Protein AF-A0A6J8EMY0-F1 (afdb_monomer_lite)

Organism: Mytilus coruscus (NCBI:txid42192)

Radius of gyration: 22.3 Å; chains: 1; bounding box: 48×55×55 Å

pLDDT: mean 89.81, std 7.02, range [60.38, 97.44]

Structure (mmCIF, N/CA/C/O backbone):
data_AF-A0A6J8EMY0-F1
#
_entry.id   AF-A0A6J8EMY0-F1
#
loop_
_atom_site.group_PDB
_atom_site.id
_atom_site.type_symbol
_atom_site.label_atom_id
_atom_site.label_alt_id
_atom_site.label_comp_id
_atom_site.label_asym_id
_atom_site.label_entity_id
_atom_site.label_seq_id
_atom_site.pdbx_PDB_ins_code
_atom_site.Cartn_x
_atom_site.Cartn_y
_atom_site.Cartn_z
_atom_site.occupancy
_atom_site.B_iso_or_equiv
_atom_site.auth_seq_id
_atom_site.auth_comp_id
_atom_site.auth_asym_id
_atom_site.auth_atom_id
_atom_site.pdbx_PDB_model_num
ATOM 1 N N . MET A 1 1 ? -7.084 -34.401 -5.538 1.00 60.38 1 MET A N 1
ATOM 2 C CA . MET A 1 1 ? -6.247 -33.683 -6.525 1.00 60.38 1 MET A CA 1
ATOM 3 C C . MET A 1 1 ? -5.909 -32.328 -5.919 1.00 60.38 1 MET A C 1
ATOM 5 O O . MET A 1 1 ? -6.834 -31.638 -5.514 1.00 60.38 1 MET A O 1
ATOM 9 N N . ILE A 1 2 ? -4.629 -31.991 -5.738 1.00 71.50 2 ILE A N 1
ATOM 10 C CA . ILE A 1 2 ? -4.219 -30.697 -5.163 1.00 71.50 2 ILE A CA 1
ATOM 11 C C . ILE A 1 2 ? -4.309 -29.654 -6.282 1.00 71.50 2 ILE A C 1
ATOM 13 O O . ILE A 1 2 ? -3.649 -29.809 -7.307 1.00 71.50 2 ILE A O 1
ATOM 17 N N . LYS A 1 3 ? -5.151 -28.626 -6.118 1.00 76.06 3 LYS A N 1
ATOM 18 C CA . LYS A 1 3 ? -5.244 -27.510 -7.069 1.00 76.06 3 LYS A CA 1
ATOM 19 C C . LYS A 1 3 ? -4.015 -26.624 -6.873 1.00 76.06 3 LYS A C 1
ATOM 21 O O . LYS A 1 3 ? -3.880 -25.989 -5.831 1.00 76.06 3 LYS A O 1
ATOM 26 N N . GLN A 1 4 ? -3.120 -26.601 -7.852 1.00 81.38 4 GLN A N 1
ATOM 27 C CA . GLN A 1 4 ? -1.987 -25.683 -7.863 1.00 81.38 4 GLN A CA 1
ATOM 28 C C . GLN A 1 4 ? -2.397 -24.419 -8.617 1.00 81.38 4 GLN A C 1
ATOM 30 O O . GLN A 1 4 ? -2.715 -24.474 -9.804 1.00 81.38 4 GLN A O 1
ATOM 35 N N . LEU A 1 5 ? -2.435 -23.289 -7.912 1.00 84.56 5 LEU A N 1
ATOM 36 C CA . LEU A 1 5 ? -2.627 -21.987 -8.544 1.00 84.56 5 LEU A CA 1
ATOM 37 C C . LEU A 1 5 ? -1.350 -21.604 -9.312 1.00 84.56 5 LEU A C 1
ATOM 39 O O . LEU A 1 5 ? -0.250 -22.049 -8.968 1.00 84.56 5 LEU A O 1
ATOM 43 N N . ARG A 1 6 ? -1.500 -20.795 -10.366 1.00 85.88 6 ARG A N 1
ATOM 44 C CA . ARG A 1 6 ? -0.374 -20.186 -11.102 1.00 85.88 6 ARG A CA 1
ATOM 45 C C . ARG A 1 6 ? 0.402 -19.224 -10.174 1.00 85.88 6 ARG A C 1
ATOM 47 O O . ARG A 1 6 ? 0.006 -19.061 -9.020 1.00 85.88 6 ARG A O 1
ATOM 54 N N . PRO A 1 7 ? 1.495 -18.570 -10.602 1.00 89.19 7 PRO A N 1
ATOM 55 C CA . PRO A 1 7 ? 2.041 -17.443 -9.846 1.00 89.19 7 PRO A CA 1
ATOM 56 C C . PRO A 1 7 ? 0.959 -16.396 -9.544 1.00 89.19 7 PRO A C 1
ATOM 58 O O . PRO A 1 7 ? 0.029 -16.221 -10.332 1.00 89.19 7 PRO A O 1
ATOM 61 N N . PHE A 1 8 ? 1.045 -15.755 -8.379 1.00 93.75 8 PHE A N 1
ATOM 62 C CA . PHE A 1 8 ? 0.127 -14.673 -8.024 1.00 93.75 8 PHE A CA 1
ATOM 63 C C . PHE A 1 8 ? 0.379 -13.450 -8.912 1.00 93.75 8 PHE A C 1
ATOM 65 O O . PHE A 1 8 ? 1.499 -13.233 -9.371 1.00 93.75 8 PHE A O 1
ATOM 72 N N . THR A 1 9 ? -0.661 -12.649 -9.128 1.00 94.44 9 THR A N 1
ATOM 73 C CA . THR A 1 9 ? -0.590 -11.391 -9.884 1.00 94.44 9 THR A CA 1
ATOM 74 C C . THR A 1 9 ? -0.123 -10.255 -8.986 1.00 94.44 9 THR A C 1
ATOM 76 O O . THR A 1 9 ? 0.823 -9.547 -9.312 1.00 94.44 9 THR A O 1
ATOM 79 N N . TRP A 1 10 ? -0.771 -10.101 -7.829 1.00 95.31 10 TRP A N 1
ATOM 80 C CA . TRP A 1 10 ? -0.515 -8.995 -6.913 1.00 95.31 10 TRP A CA 1
ATOM 81 C C . TRP A 1 10 ? 0.026 -9.509 -5.590 1.00 95.31 10 TRP A C 1
ATOM 83 O O . TRP A 1 10 ? -0.439 -10.523 -5.063 1.00 95.31 10 TRP A O 1
ATOM 93 N N . PHE A 1 11 ? 0.966 -8.760 -5.029 1.00 95.56 11 PHE A N 1
ATOM 94 C CA . PHE A 1 11 ? 1.380 -8.885 -3.642 1.00 95.56 11 PHE A CA 1
ATOM 95 C C . PHE A 1 11 ? 1.148 -7.550 -2.952 1.00 95.56 11 PHE A C 1
ATOM 97 O O . PHE A 1 11 ? 1.586 -6.513 -3.446 1.00 95.56 11 PHE A O 1
ATOM 104 N N . LEU A 1 12 ? 0.478 -7.578 -1.806 1.00 94.38 12 LEU A N 1
ATOM 105 C CA . LEU A 1 12 ? 0.226 -6.387 -1.011 1.00 94.38 12 LEU A CA 1
ATOM 106 C C . LEU A 1 12 ? 0.439 -6.665 0.471 1.00 94.38 12 LEU A C 1
ATOM 108 O O . LEU A 1 12 ? 0.189 -7.763 0.979 1.00 94.38 12 LEU A O 1
ATOM 112 N N . THR A 1 13 ? 0.887 -5.627 1.169 1.00 92.38 13 THR A N 1
ATOM 113 C CA . THR A 1 13 ? 1.029 -5.627 2.620 1.00 92.38 13 THR A CA 1
ATOM 114 C C . THR A 1 13 ? 0.101 -4.595 3.229 1.00 92.38 13 THR A C 1
ATOM 116 O O . THR A 1 13 ? 0.190 -3.419 2.883 1.00 92.38 13 THR A O 1
ATOM 119 N N . LEU A 1 14 ? -0.757 -5.015 4.158 1.00 91.19 14 LEU A N 1
ATOM 120 C CA . LEU A 1 14 ? -1.668 -4.119 4.871 1.00 91.19 14 LEU A CA 1
ATOM 121 C C . LEU A 1 14 ? -1.201 -3.990 6.317 1.00 91.19 14 LEU A C 1
ATOM 123 O O . LEU A 1 14 ? -1.046 -4.993 7.012 1.00 91.19 14 LEU A O 1
ATOM 127 N N . SER A 1 15 ? -0.980 -2.761 6.772 1.00 87.38 15 SER A N 1
ATOM 128 C CA . SER A 1 15 ? -0.629 -2.472 8.165 1.00 87.38 15 SER A CA 1
ATOM 129 C C . SER A 1 15 ? -1.782 -1.750 8.837 1.00 87.38 15 SER A C 1
ATOM 131 O O . SER A 1 15 ? -2.326 -0.801 8.274 1.00 87.38 15 SER A O 1
ATOM 133 N N . ALA A 1 16 ? -2.152 -2.189 10.037 1.00 86.88 16 ALA A N 1
ATOM 134 C CA . ALA A 1 16 ? -3.180 -1.505 10.800 1.00 86.88 16 ALA A CA 1
ATOM 135 C C . ALA A 1 16 ? -2.678 -0.127 11.257 1.00 86.88 16 ALA A C 1
ATOM 137 O O . ALA A 1 16 ? -1.575 -0.002 11.795 1.00 86.88 16 ALA A O 1
ATOM 138 N N . ALA A 1 17 ? -3.495 0.906 11.066 1.00 86.94 17 ALA A N 1
ATOM 139 C CA . ALA A 1 17 ? -3.243 2.242 11.593 1.00 86.94 17 ALA A CA 1
ATOM 140 C C . ALA A 1 17 ? -4.131 2.495 12.818 1.00 86.94 17 ALA A C 1
ATOM 142 O O . ALA A 1 17 ? -4.816 3.509 12.879 1.00 86.94 17 ALA A O 1
ATOM 143 N N . ASP A 1 18 ? -4.123 1.575 13.789 1.00 86.75 18 ASP A N 1
ATOM 144 C CA . ASP A 1 18 ? -5.089 1.530 14.905 1.00 86.75 18 ASP A CA 1
ATOM 145 C C . ASP A 1 18 ? -5.194 2.846 15.692 1.00 86.75 18 ASP A C 1
ATOM 147 O O . ASP A 1 18 ? -6.261 3.224 16.165 1.00 86.75 18 ASP A O 1
ATOM 151 N N . LEU A 1 19 ? -4.090 3.592 15.788 1.00 89.00 19 LEU A N 1
ATOM 152 C CA . LEU A 1 19 ? -4.029 4.894 16.466 1.00 89.00 19 LEU A CA 1
ATOM 153 C C . LEU A 1 19 ? -4.675 6.044 15.671 1.00 89.00 19 LEU A C 1
ATOM 155 O O . LEU A 1 19 ? -4.808 7.154 16.187 1.00 89.00 19 LEU A O 1
ATOM 159 N N . ARG A 1 20 ? -5.031 5.809 14.407 1.00 88.56 20 ARG A N 1
ATOM 160 C CA . ARG A 1 20 ? -5.722 6.747 13.512 1.00 88.56 20 ARG A CA 1
ATOM 161 C C . ARG A 1 20 ? -7.200 6.401 13.333 1.00 88.56 20 ARG A C 1
ATOM 163 O O . ARG A 1 20 ? -7.836 6.974 12.460 1.00 88.56 20 ARG A O 1
ATOM 170 N N . TYR A 1 21 ? -7.731 5.462 14.114 1.00 91.56 21 TYR A N 1
ATOM 171 C CA . TYR A 1 21 ? -9.114 4.994 14.030 1.00 91.56 21 TYR A CA 1
ATOM 172 C C . TYR A 1 21 ? -9.895 5.468 15.267 1.00 91.56 21 TYR A C 1
ATOM 174 O O . TYR A 1 21 ? -9.982 4.711 16.243 1.00 91.56 21 TYR A O 1
ATOM 182 N N . PRO A 1 22 ? -10.430 6.713 15.282 1.00 94.75 22 PRO A N 1
ATOM 183 C CA . PRO A 1 22 ? -11.164 7.249 16.426 1.00 94.75 22 PRO A CA 1
ATOM 184 C C . PRO A 1 22 ? -12.244 6.302 16.932 1.00 94.75 22 PRO A C 1
ATOM 186 O O . PRO A 1 22 ? -12.333 6.045 18.127 1.00 94.75 22 PRO A O 1
ATOM 189 N N . GLU A 1 23 ? -12.983 5.678 16.017 1.00 94.56 23 GLU A N 1
ATOM 190 C CA . GLU A 1 23 ? -14.059 4.758 16.354 1.00 94.56 23 GLU A CA 1
ATOM 191 C C . GLU A 1 23 ? -13.567 3.513 17.101 1.00 94.56 23 GLU A C 1
ATOM 193 O O . GLU A 1 23 ? -14.265 3.010 17.976 1.00 94.56 23 GLU A O 1
ATOM 198 N N . THR A 1 24 ? -12.344 3.038 16.835 1.00 94.56 24 THR A N 1
ATOM 199 C CA . THR A 1 24 ? -11.772 1.906 17.581 1.00 94.56 24 THR A CA 1
ATOM 200 C C . THR A 1 24 ? -11.512 2.298 19.034 1.00 94.56 24 THR A C 1
ATOM 202 O O . THR A 1 24 ? -11.839 1.537 19.946 1.00 94.56 24 THR A O 1
ATOM 205 N N . ILE A 1 25 ? -10.968 3.495 19.267 1.00 95.94 25 ILE A N 1
ATOM 206 C CA . ILE A 1 25 ? -10.691 4.004 20.615 1.00 95.94 25 ILE A CA 1
ATOM 207 C C . ILE A 1 25 ? -11.995 4.328 21.349 1.00 95.94 25 ILE A C 1
ATOM 209 O O . ILE A 1 25 ? -12.136 3.923 22.501 1.00 95.94 25 ILE A O 1
ATOM 213 N N . SER A 1 26 ? -12.968 4.959 20.689 1.00 96.69 26 SER A N 1
ATOM 214 C CA . SER A 1 26 ? -14.292 5.234 21.260 1.00 96.69 26 SER A CA 1
ATOM 215 C C . SER A 1 26 ? -15.022 3.951 21.666 1.00 96.69 26 SER A C 1
ATOM 217 O O . SER A 1 26 ? -15.548 3.875 22.773 1.00 96.69 26 SER A O 1
ATOM 219 N N . ILE A 1 27 ? -14.999 2.906 20.826 1.00 96.12 27 ILE A N 1
ATOM 220 C CA . ILE A 1 27 ? -15.600 1.601 21.155 1.00 96.12 27 ILE A CA 1
ATOM 221 C C . ILE A 1 27 ? -14.903 0.964 22.361 1.00 96.12 27 ILE A C 1
ATOM 223 O O . ILE A 1 27 ? -15.567 0.391 23.223 1.00 96.12 27 ILE A O 1
ATOM 227 N N . ILE A 1 28 ? -13.571 1.047 22.441 1.00 96.56 28 ILE A N 1
ATOM 228 C CA . ILE A 1 28 ? -12.838 0.538 23.605 1.00 96.56 28 ILE A CA 1
ATOM 229 C C . ILE A 1 28 ? -13.204 1.337 24.855 1.00 96.56 28 ILE A C 1
ATOM 231 O O . ILE A 1 28 ? -13.485 0.735 25.886 1.00 96.56 28 ILE A O 1
ATOM 235 N N . ALA A 1 29 ? -13.218 2.667 24.785 1.00 97.12 29 ALA A N 1
ATOM 236 C CA . ALA A 1 29 ? -13.538 3.526 25.919 1.00 97.12 29 ALA A CA 1
ATOM 237 C C . ALA A 1 29 ? -14.953 3.275 26.455 1.00 97.12 29 ALA A C 1
ATOM 239 O O . ALA A 1 29 ? -15.138 3.191 27.672 1.00 97.12 29 ALA A O 1
ATOM 240 N N . ASP A 1 30 ? -15.917 3.031 25.564 1.00 96.94 30 ASP A N 1
ATOM 241 C CA . ASP A 1 30 ? -17.294 2.722 25.941 1.00 96.94 30 ASP A CA 1
ATOM 242 C C . ASP A 1 30 ? -17.403 1.433 26.771 1.00 96.94 30 ASP A C 1
ATOM 244 O O . ASP A 1 30 ? -18.148 1.371 27.747 1.00 96.94 30 ASP A O 1
ATOM 248 N N . GLN A 1 31 ? -16.575 0.424 26.474 1.00 96.56 31 GLN A N 1
ATOM 249 C CA . GLN A 1 31 ? -16.488 -0.810 27.272 1.00 96.56 31 GLN A CA 1
ATOM 250 C C . GLN A 1 31 ? -15.990 -0.566 28.708 1.00 96.56 31 GLN A C 1
ATOM 252 O O . GLN A 1 31 ? -16.171 -1.422 29.574 1.00 96.56 31 GLN A O 1
ATOM 257 N N . PHE A 1 32 ? -15.385 0.596 28.969 1.00 96.69 32 PHE A N 1
ATOM 258 C CA . PHE A 1 32 ? -14.978 1.067 30.294 1.00 96.69 32 PHE A CA 1
ATOM 259 C C . PHE A 1 32 ? -15.878 2.195 30.827 1.00 96.69 32 PHE A C 1
ATOM 261 O O . PHE A 1 32 ? -15.494 2.877 31.775 1.00 96.69 32 PHE A O 1
ATOM 268 N N . ASN A 1 33 ? -17.078 2.375 30.261 1.00 97.06 33 ASN A N 1
ATOM 269 C CA . ASN A 1 33 ? -18.045 3.421 30.616 1.00 97.06 33 ASN A CA 1
ATOM 270 C C . ASN A 1 33 ? -17.528 4.856 30.408 1.00 97.06 33 ASN A C 1
ATOM 272 O O . ASN A 1 33 ? -17.954 5.778 31.103 1.00 97.06 33 ASN A O 1
ATOM 276 N N . VAL A 1 34 ? -16.613 5.056 29.457 1.00 97.44 34 VAL A N 1
ATOM 277 C CA . VAL A 1 34 ? -16.139 6.382 29.048 1.00 97.44 34 VAL A CA 1
ATOM 278 C C . VAL A 1 34 ? -16.643 6.656 27.638 1.00 97.44 34 VAL A C 1
ATOM 280 O O . VAL A 1 34 ? -16.261 5.972 26.692 1.00 97.44 34 VAL A O 1
ATOM 283 N N . LYS A 1 35 ? -17.504 7.664 27.487 1.00 96.75 35 LYS A N 1
ATOM 284 C CA . LYS A 1 35 ? -17.948 8.129 26.170 1.00 96.75 35 LYS A CA 1
ATOM 285 C C . LYS A 1 35 ? -16.907 9.095 25.614 1.00 96.75 35 LYS A C 1
ATOM 287 O O . LYS A 1 35 ? -16.598 10.086 26.265 1.00 96.75 35 LYS A O 1
ATOM 292 N N . LEU A 1 36 ? -16.357 8.754 24.452 1.00 96.19 36 LEU A N 1
ATOM 293 C CA . LEU A 1 36 ? -15.442 9.594 23.687 1.00 96.19 36 LEU A CA 1
ATOM 294 C C . LEU A 1 36 ? -16.027 9.786 22.296 1.00 96.19 36 LEU A C 1
ATOM 296 O O . LEU A 1 36 ? -16.234 8.806 21.573 1.00 96.19 36 LEU A O 1
ATOM 300 N N . GLU A 1 37 ? -16.252 11.033 21.922 1.00 95.50 37 GLU A N 1
ATOM 301 C CA . GLU A 1 37 ? -16.589 11.403 20.559 1.00 95.50 37 GLU A CA 1
ATOM 302 C C . GLU A 1 37 ? -15.333 11.404 19.680 1.00 95.50 37 GLU A C 1
ATOM 304 O O . GLU A 1 37 ? -14.194 11.348 20.155 1.00 95.50 37 GLU A O 1
ATOM 309 N N . LYS A 1 38 ? -15.533 11.460 18.361 1.00 94.50 38 LYS A N 1
ATOM 310 C CA . LYS A 1 38 ? -14.429 11.481 17.391 1.00 94.50 38 LYS A CA 1
ATOM 311 C C . LYS A 1 38 ? -13.429 12.608 17.691 1.00 94.50 38 LYS A C 1
ATOM 313 O O . LYS A 1 38 ? -12.226 12.356 17.706 1.00 94.50 38 LYS A O 1
ATOM 318 N N . GLU A 1 39 ? -13.933 13.807 17.973 1.00 95.94 39 GLU A N 1
ATOM 319 C CA . GLU A 1 39 ? -13.124 14.996 18.258 1.00 95.94 39 GLU A CA 1
ATOM 320 C C . GLU A 1 39 ? -12.294 14.843 19.544 1.00 95.94 39 GLU A C 1
ATOM 322 O O . GLU A 1 39 ? -11.131 15.247 19.579 1.00 95.94 39 GLU A O 1
ATOM 327 N N . ASP A 1 40 ? -12.833 14.170 20.569 1.00 95.75 40 ASP A N 1
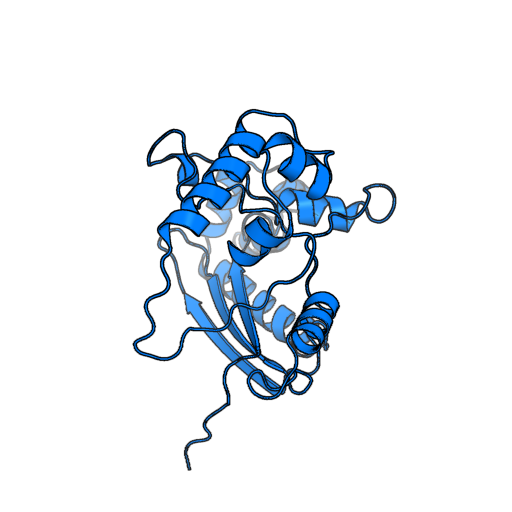ATOM 328 C CA . ASP A 1 40 ? -12.087 13.874 21.797 1.00 95.75 40 ASP A CA 1
ATOM 329 C C . ASP A 1 40 ? -10.843 13.042 21.482 1.00 95.75 40 ASP A C 1
ATOM 331 O O . ASP A 1 40 ? -9.746 13.346 21.946 1.00 95.75 40 ASP A O 1
ATOM 335 N N . VAL A 1 41 ? -10.999 11.999 20.658 1.00 95.25 41 VAL A N 1
ATOM 336 C CA . VAL A 1 41 ? -9.894 11.113 20.270 1.00 95.25 41 VAL A CA 1
ATOM 337 C C . VAL A 1 41 ? -8.913 11.812 19.329 1.00 95.25 41 VAL A C 1
ATOM 339 O O . VAL A 1 41 ? -7.700 11.598 19.423 1.00 95.25 41 VAL A O 1
ATOM 342 N N . GLU A 1 42 ? -9.406 12.653 18.423 1.00 94.12 42 GLU A N 1
ATOM 343 C CA . GLU A 1 42 ? -8.564 13.423 17.507 1.00 94.12 42 GLU A CA 1
ATOM 344 C C . GLU A 1 42 ? -7.653 14.403 18.252 1.00 94.12 42 GLU A C 1
ATOM 346 O O . GLU A 1 42 ? -6.479 14.517 17.897 1.00 94.12 42 GLU A O 1
ATOM 351 N N . ASN A 1 43 ? -8.132 14.977 19.356 1.00 95.69 43 ASN A N 1
ATOM 352 C CA . ASN A 1 43 ? -7.353 15.851 20.232 1.00 95.69 43 ASN A CA 1
ATOM 353 C C . ASN A 1 43 ? -6.411 15.105 21.201 1.00 95.69 43 ASN A C 1
ATOM 355 O O . ASN A 1 43 ? -5.576 15.740 21.848 1.00 95.69 43 ASN A O 1
ATOM 359 N N . MET A 1 44 ? -6.489 13.770 21.296 1.00 96.38 44 MET A N 1
ATOM 360 C CA . MET A 1 44 ? -5.580 12.984 22.142 1.00 96.38 44 MET A CA 1
ATOM 361 C C . MET A 1 44 ? -4.150 12.961 21.609 1.00 96.38 44 MET A C 1
ATOM 363 O O . MET A 1 44 ? -3.895 12.777 20.414 1.00 96.38 44 MET A O 1
ATOM 367 N N . SER A 1 45 ? -3.205 12.995 22.545 1.00 96.19 45 SER A N 1
ATOM 368 C CA . SER A 1 45 ? -1.804 12.682 22.295 1.00 96.19 45 SER A CA 1
ATOM 369 C C . SER A 1 45 ? -1.609 11.223 21.862 1.00 96.19 45 SER A C 1
ATOM 371 O O . SER A 1 45 ? -2.428 10.332 22.112 1.00 96.19 45 SER A O 1
ATOM 373 N N . TRP A 1 46 ? -0.466 10.947 21.233 1.00 91.62 46 TRP A N 1
ATOM 374 C CA . TRP A 1 46 ? -0.103 9.593 20.806 1.00 91.62 46 TRP A CA 1
ATOM 375 C C . TRP A 1 46 ? -0.089 8.587 21.972 1.00 91.62 46 TRP A C 1
ATOM 377 O O . TRP A 1 46 ? -0.549 7.452 21.814 1.00 91.62 46 TRP A O 1
ATOM 387 N N . ASP A 1 47 ? 0.391 9.004 23.148 1.00 94.25 47 ASP A N 1
ATOM 388 C CA . ASP A 1 47 ? 0.473 8.156 24.341 1.00 94.25 47 ASP A CA 1
ATOM 389 C C . ASP A 1 47 ? -0.908 7.804 24.904 1.00 94.25 47 ASP A C 1
ATOM 391 O O . ASP A 1 47 ? -1.139 6.657 25.300 1.00 94.25 47 ASP A O 1
ATOM 395 N N . GLU A 1 48 ? -1.851 8.748 24.884 1.00 95.19 48 GLU A N 1
ATOM 396 C CA . GLU A 1 48 ? -3.238 8.514 25.304 1.00 95.19 48 GLU A CA 1
ATOM 397 C C . GLU A 1 48 ? -3.935 7.512 24.386 1.00 95.19 48 GLU A C 1
ATOM 399 O O . GLU A 1 48 ? -4.528 6.538 24.863 1.00 95.19 48 GLU A O 1
ATOM 404 N N . ARG A 1 49 ? -3.787 7.675 23.065 1.00 94.81 49 ARG A N 1
ATOM 405 C CA . ARG A 1 49 ? -4.322 6.713 22.089 1.00 94.81 49 ARG A CA 1
ATOM 406 C C . ARG A 1 49 ? -3.718 5.324 22.292 1.00 94.81 49 ARG A C 1
ATOM 408 O O . ARG A 1 49 ? -4.438 4.326 22.319 1.00 94.81 49 ARG A O 1
ATOM 415 N N . CYS A 1 50 ? -2.405 5.249 22.516 1.00 92.69 50 CYS A N 1
ATOM 416 C CA . CYS A 1 50 ? -1.736 3.989 22.830 1.00 92.69 50 CYS A CA 1
ATOM 417 C C . CYS A 1 50 ? -2.251 3.353 24.125 1.00 92.69 50 CYS A C 1
ATOM 419 O O . CYS A 1 50 ? -2.402 2.132 24.189 1.00 92.69 50 CYS A O 1
ATOM 421 N N . SER A 1 51 ? -2.514 4.155 25.158 1.00 94.31 51 SER A N 1
ATOM 422 C CA . SER A 1 51 ? -3.076 3.686 26.426 1.00 94.31 51 SER A CA 1
ATOM 423 C C . SER A 1 51 ? -4.436 3.022 26.213 1.00 94.31 51 SER A C 1
ATOM 425 O O . SER A 1 51 ? -4.651 1.905 26.685 1.00 94.31 51 SER A O 1
ATOM 427 N N . TRP A 1 52 ? -5.320 3.636 25.421 1.00 95.38 52 TRP A N 1
ATOM 428 C CA . TRP A 1 52 ? -6.626 3.056 25.101 1.00 95.38 52 TRP A CA 1
ATOM 429 C C . TRP A 1 52 ? -6.530 1.738 24.336 1.00 95.38 52 TRP A C 1
ATOM 431 O O . TRP A 1 52 ? -7.130 0.754 24.764 1.00 95.38 52 TRP A O 1
ATOM 441 N N . ILE A 1 53 ? -5.723 1.665 23.273 1.00 92.50 53 ILE A N 1
ATOM 442 C CA . ILE A 1 53 ? -5.541 0.412 22.520 1.00 92.50 53 ILE A CA 1
ATOM 443 C C . ILE A 1 53 ? -5.001 -0.709 23.426 1.00 92.50 53 ILE A C 1
ATOM 445 O O . ILE A 1 53 ? -5.480 -1.843 23.369 1.00 92.50 53 ILE A O 1
ATOM 449 N N . ARG A 1 54 ? -4.050 -0.399 24.320 1.00 92.06 54 ARG A N 1
ATOM 450 C CA . ARG A 1 54 ? -3.486 -1.378 25.268 1.00 92.06 54 ARG A CA 1
ATOM 451 C C . ARG A 1 54 ? -4.476 -1.835 26.338 1.00 92.06 54 ARG A C 1
ATOM 453 O O . ARG A 1 54 ? -4.320 -2.947 26.835 1.00 92.06 54 ARG A O 1
ATOM 460 N N . LYS A 1 55 ? -5.477 -1.023 26.697 1.00 94.81 55 LYS A N 1
ATOM 461 C CA . LYS A 1 55 ? -6.507 -1.415 27.676 1.00 94.81 55 LYS A CA 1
ATOM 462 C C . LYS A 1 55 ? -7.375 -2.567 27.177 1.00 94.81 55 LYS A C 1
ATOM 464 O O . LYS A 1 55 ? -7.807 -3.379 27.990 1.00 94.81 55 LYS A O 1
ATOM 469 N N . ASN A 1 56 ? -7.629 -2.655 25.868 1.00 94.06 56 ASN A N 1
ATOM 470 C CA . ASN A 1 56 ? -8.375 -3.774 25.297 1.00 94.06 56 ASN A CA 1
ATOM 471 C C . ASN A 1 56 ? -7.830 -4.220 23.926 1.00 94.06 56 ASN A C 1
ATOM 473 O O . ASN A 1 56 ? -8.429 -3.931 22.882 1.00 94.06 56 ASN A O 1
ATOM 477 N N . PRO A 1 57 ? -6.729 -4.995 23.915 1.00 90.31 57 PRO A N 1
ATOM 478 C CA . PRO A 1 57 ? -6.126 -5.484 22.678 1.00 90.31 57 PRO A CA 1
ATOM 479 C C . PRO A 1 57 ? -7.020 -6.489 21.937 1.00 90.31 57 PRO A C 1
ATOM 481 O O . PRO A 1 57 ? -6.872 -6.659 20.730 1.00 90.31 57 PRO A O 1
ATOM 484 N N . ILE A 1 58 ? -7.972 -7.136 22.624 1.00 91.94 58 ILE A N 1
ATOM 485 C CA . ILE A 1 58 ? -8.923 -8.065 21.996 1.00 91.94 58 ILE A CA 1
ATOM 486 C C . ILE A 1 58 ? -9.885 -7.292 21.093 1.00 91.94 58 ILE A C 1
ATOM 488 O O . ILE A 1 58 ? -10.103 -7.683 19.947 1.00 91.94 58 ILE A O 1
ATOM 492 N N . THR A 1 59 ? -10.450 -6.186 21.586 1.00 93.69 59 THR A N 1
ATOM 493 C CA . THR A 1 59 ? -11.320 -5.321 20.777 1.00 93.69 59 THR A CA 1
ATOM 494 C C . THR A 1 59 ? -10.548 -4.703 19.613 1.00 93.69 59 THR A C 1
ATOM 496 O O . THR A 1 59 ? -11.056 -4.720 18.494 1.00 93.69 59 THR A O 1
ATOM 499 N N . ALA A 1 60 ? -9.307 -4.250 19.831 1.00 92.00 60 ALA A N 1
ATOM 500 C CA . ALA A 1 60 ? -8.454 -3.745 18.752 1.00 92.00 60 ALA A CA 1
ATOM 501 C C . ALA A 1 60 ? -8.210 -4.808 17.660 1.00 92.00 60 ALA A C 1
ATOM 503 O O . ALA A 1 60 ? -8.413 -4.542 16.477 1.00 92.00 60 ALA A O 1
ATOM 504 N N . ALA A 1 61 ? -7.881 -6.047 18.044 1.00 91.31 61 ALA A N 1
ATOM 505 C CA . ALA A 1 61 ? -7.693 -7.148 17.096 1.00 91.31 61 ALA A CA 1
ATOM 506 C C . ALA A 1 61 ? -8.981 -7.511 16.331 1.00 91.31 61 ALA A C 1
ATOM 508 O O . ALA A 1 61 ? -8.924 -7.813 15.139 1.00 91.31 61 ALA A O 1
ATOM 509 N N . ARG A 1 62 ? -10.150 -7.452 16.984 1.00 93.06 62 ARG A N 1
ATOM 510 C CA . ARG A 1 62 ? -11.454 -7.655 16.324 1.00 93.06 62 ARG A CA 1
ATOM 511 C C . ARG A 1 62 ? -11.769 -6.550 15.319 1.00 93.06 62 ARG A C 1
ATOM 513 O O . ARG A 1 62 ? -12.281 -6.851 14.246 1.00 93.06 62 ARG A O 1
ATOM 520 N N . GLN A 1 63 ? -11.460 -5.295 15.647 1.00 93.12 63 GLN A N 1
ATOM 521 C CA . GLN A 1 63 ? -11.626 -4.172 14.719 1.00 93.12 63 GLN A CA 1
ATOM 522 C C . GLN A 1 63 ? -10.702 -4.298 13.510 1.00 93.12 63 GLN A C 1
ATOM 524 O O . GLN A 1 63 ? -11.134 -4.074 12.379 1.00 93.12 63 GLN A O 1
ATOM 529 N N . PHE A 1 64 ? -9.460 -4.731 13.727 1.00 92.81 64 PHE A N 1
ATOM 530 C CA . PHE A 1 64 ? -8.551 -5.053 12.636 1.00 92.81 64 PHE A CA 1
ATOM 531 C C . PHE A 1 64 ? -9.125 -6.135 11.714 1.00 92.81 64 PHE A C 1
ATOM 533 O O . PHE A 1 64 ? -9.228 -5.901 10.512 1.00 92.81 64 PHE A O 1
ATOM 540 N N . ASP A 1 65 ? -9.547 -7.285 12.256 1.00 93.88 65 ASP A N 1
ATOM 541 C CA . ASP A 1 65 ? -10.140 -8.353 11.439 1.00 93.88 65 ASP A CA 1
ATOM 542 C C . ASP A 1 65 ? -11.372 -7.851 10.678 1.00 93.88 65 ASP A C 1
ATOM 544 O O . ASP A 1 65 ? -11.461 -8.035 9.466 1.00 93.88 65 ASP A O 1
ATOM 548 N N . TYR A 1 66 ? -12.265 -7.110 11.341 1.00 94.88 66 TYR A N 1
ATOM 549 C CA . TYR A 1 66 ? -13.421 -6.505 10.685 1.00 94.88 66 TYR A CA 1
ATOM 550 C C . TYR A 1 66 ? -13.015 -5.634 9.490 1.00 94.88 66 TYR A C 1
ATOM 552 O O . TYR A 1 66 ? -13.541 -5.820 8.391 1.00 94.88 66 TYR A O 1
ATOM 560 N N . ARG A 1 67 ? -12.046 -4.726 9.667 1.00 94.56 67 ARG A N 1
ATOM 561 C CA . ARG A 1 67 ? -11.531 -3.861 8.593 1.00 94.56 67 ARG A CA 1
ATOM 562 C C . ARG A 1 67 ? -10.914 -4.666 7.451 1.00 94.56 67 ARG A C 1
ATOM 564 O O . ARG A 1 67 ? -11.119 -4.319 6.292 1.00 94.56 67 ARG A O 1
ATOM 571 N N . VAL A 1 68 ? -10.230 -5.767 7.748 1.00 95.25 68 VAL A N 1
ATOM 572 C CA . VAL A 1 68 ? -9.678 -6.681 6.737 1.00 95.25 68 VAL A CA 1
ATOM 573 C C . VAL A 1 68 ? -10.787 -7.372 5.950 1.00 95.25 68 VAL A C 1
ATOM 575 O O . VAL A 1 68 ? -10.730 -7.403 4.721 1.00 95.25 68 VAL A O 1
ATOM 578 N N . GLN A 1 69 ? -11.832 -7.866 6.619 1.00 96.50 69 GLN A N 1
ATOM 579 C CA . GLN A 1 69 ? -12.989 -8.445 5.934 1.00 96.50 69 GLN A CA 1
ATOM 580 C C . GLN A 1 69 ? -13.696 -7.404 5.052 1.00 96.50 69 GLN A C 1
ATOM 582 O O . GLN A 1 69 ? -14.106 -7.721 3.933 1.00 96.50 69 GLN A O 1
ATOM 587 N N . GLN A 1 70 ? -13.796 -6.150 5.513 1.00 96.69 70 GLN A N 1
ATOM 588 C CA . GLN A 1 70 ? -14.330 -5.054 4.700 1.00 96.69 70 GLN A CA 1
ATOM 589 C C . GLN A 1 70 ? -13.447 -4.753 3.492 1.00 96.69 70 GLN A C 1
ATOM 591 O O . GLN A 1 70 ? -13.970 -4.624 2.390 1.00 96.69 70 GLN A O 1
ATOM 596 N N . PHE A 1 71 ? -12.127 -4.708 3.663 1.00 95.94 71 PHE A N 1
ATOM 597 C CA . PHE A 1 71 ? -11.183 -4.514 2.565 1.00 95.94 71 PHE A CA 1
ATOM 598 C C . PHE A 1 71 ? -11.308 -5.627 1.515 1.00 95.94 71 PHE A C 1
ATOM 600 O O . PHE A 1 71 ? -11.428 -5.351 0.324 1.00 95.94 71 PHE A O 1
ATOM 607 N N . ILE A 1 72 ? -11.386 -6.891 1.941 1.00 96.75 72 ILE A N 1
ATOM 608 C CA . ILE A 1 72 ? -11.601 -8.019 1.024 1.00 96.75 72 ILE A CA 1
ATOM 609 C C . ILE A 1 72 ? -12.934 -7.872 0.285 1.00 96.75 72 ILE A C 1
ATOM 611 O O . ILE A 1 72 ? -13.000 -8.109 -0.918 1.00 96.75 72 ILE A O 1
ATOM 615 N N . ARG A 1 73 ? -14.010 -7.485 0.975 1.00 97.31 73 ARG A N 1
ATOM 616 C CA . ARG A 1 73 ? -15.335 -7.353 0.357 1.00 97.31 73 ARG A CA 1
ATOM 617 C C . ARG A 1 73 ? -15.418 -6.181 -0.622 1.00 97.31 73 ARG A C 1
ATOM 619 O O . ARG A 1 73 ? -15.963 -6.353 -1.704 1.00 97.31 73 ARG A O 1
ATOM 626 N N . LEU A 1 74 ? -14.938 -5.009 -0.216 1.00 97.06 74 LEU A N 1
ATOM 627 C CA . LEU A 1 74 ? -15.140 -3.748 -0.932 1.00 97.06 74 LEU A CA 1
ATOM 628 C C . LEU A 1 74 ? -14.054 -3.482 -1.974 1.00 97.06 74 LEU A C 1
ATOM 630 O O . LEU A 1 74 ? -14.360 -2.940 -3.025 1.00 97.06 74 LEU A O 1
ATOM 634 N N . VAL A 1 75 ? -12.805 -3.869 -1.703 1.00 95.12 75 VAL A N 1
ATOM 635 C CA . VAL A 1 75 ? -11.667 -3.581 -2.590 1.00 95.12 75 VAL A CA 1
ATOM 636 C C . VAL A 1 75 ? -11.353 -4.792 -3.458 1.00 95.12 75 VAL A C 1
ATOM 638 O O . VAL A 1 75 ? -11.416 -4.711 -4.682 1.00 95.12 75 VAL A O 1
ATOM 641 N N . ILE A 1 76 ? -11.081 -5.944 -2.837 1.00 96.19 76 ILE A N 1
ATOM 642 C CA . ILE A 1 76 ? -10.649 -7.145 -3.571 1.00 96.19 76 ILE A CA 1
ATOM 643 C C . ILE A 1 76 ? -11.801 -7.735 -4.391 1.00 96.19 76 ILE A C 1
ATOM 645 O O . ILE A 1 76 ? -11.689 -7.885 -5.602 1.00 96.19 76 ILE A O 1
ATOM 649 N N . LYS A 1 77 ? -12.934 -8.034 -3.749 1.00 95.25 77 LYS A N 1
ATOM 650 C CA . LYS A 1 77 ? -14.133 -8.559 -4.425 1.00 95.25 77 LYS A CA 1
ATOM 651 C C . LYS A 1 77 ? -14.952 -7.476 -5.125 1.00 95.25 77 LYS A C 1
ATOM 653 O O . LYS A 1 77 ? -15.790 -7.811 -5.954 1.00 95.25 77 LYS A O 1
ATOM 658 N N . GLY A 1 78 ? -14.719 -6.205 -4.795 1.00 95.62 78 GLY A N 1
ATOM 659 C CA . GLY A 1 78 ? -15.341 -5.067 -5.472 1.00 95.62 78 GLY A CA 1
ATOM 660 C C . GLY A 1 78 ? -14.731 -4.748 -6.837 1.00 95.62 78 GLY A C 1
ATOM 661 O O . GLY A 1 78 ? -15.264 -3.898 -7.538 1.00 95.62 78 GLY A O 1
ATOM 662 N N . GLY A 1 79 ? -13.646 -5.427 -7.230 1.00 94.12 79 GLY A N 1
ATOM 663 C CA . GLY A 1 79 ? -13.059 -5.301 -8.564 1.00 94.12 79 GLY A CA 1
ATOM 664 C C . GLY A 1 79 ? -12.073 -4.144 -8.729 1.00 94.12 79 GLY A C 1
ATOM 665 O O . GLY A 1 79 ? -11.691 -3.845 -9.855 1.00 94.12 79 GLY A O 1
ATOM 666 N N . VAL A 1 80 ? -11.625 -3.510 -7.637 1.00 93.88 80 VAL A N 1
ATOM 667 C CA . VAL A 1 80 ? -10.679 -2.375 -7.697 1.00 93.88 80 VAL A CA 1
ATOM 668 C C . VAL A 1 80 ? -9.341 -2.782 -8.325 1.00 93.88 80 VAL A C 1
ATOM 670 O O . VAL A 1 80 ? -8.723 -1.986 -9.016 1.00 93.88 80 VAL A O 1
ATOM 673 N N . LEU A 1 81 ? -8.907 -4.030 -8.117 1.00 92.94 81 LEU A N 1
ATOM 674 C CA . LEU A 1 81 ? -7.684 -4.605 -8.703 1.00 92.94 81 LEU A CA 1
ATOM 675 C C . LEU A 1 81 ? -7.988 -5.613 -9.828 1.00 92.94 81 LEU A C 1
ATOM 677 O O . LEU A 1 81 ? -7.243 -6.580 -10.033 1.00 92.94 81 LEU A O 1
ATOM 681 N N . GLY A 1 82 ? -9.119 -5.417 -10.509 1.00 92.44 82 GLY A N 1
ATOM 682 C CA . GLY A 1 82 ? -9.651 -6.330 -11.515 1.00 92.44 82 GLY A CA 1
ATOM 683 C C . GLY A 1 82 ? -10.372 -7.532 -10.904 1.00 92.44 82 GLY A C 1
ATOM 684 O O . GLY A 1 82 ? -10.677 -7.579 -9.707 1.00 92.44 82 GLY A O 1
ATOM 685 N N . ASN A 1 83 ? -10.666 -8.530 -11.732 1.00 95.19 83 ASN A N 1
ATOM 686 C CA . ASN A 1 83 ? -11.397 -9.725 -11.336 1.00 95.19 83 ASN A CA 1
ATOM 687 C C . ASN A 1 83 ? -10.498 -10.733 -10.604 1.00 95.19 83 ASN A C 1
ATOM 689 O O . ASN A 1 83 ? -9.853 -11.598 -11.209 1.00 95.19 83 ASN A O 1
ATOM 693 N N . ILE A 1 84 ? -10.482 -10.649 -9.275 1.00 96.25 84 ILE A N 1
ATOM 694 C CA . ILE A 1 84 ? -9.701 -11.545 -8.420 1.00 96.25 84 ILE A CA 1
ATOM 695 C C . ILE A 1 84 ? -10.393 -12.909 -8.272 1.00 96.25 84 ILE A C 1
ATOM 697 O O . ILE A 1 84 ? -11.406 -13.049 -7.587 1.00 96.25 84 ILE A O 1
ATOM 701 N N . SER A 1 85 ? -9.794 -13.934 -8.881 1.00 94.69 85 SER A N 1
ATOM 702 C CA . SER A 1 85 ? -10.261 -15.328 -8.834 1.00 94.69 85 SER A CA 1
ATOM 703 C C . SER A 1 85 ? -9.980 -16.030 -7.506 1.00 94.69 85 SER A C 1
ATOM 705 O O . SER A 1 85 ? -10.744 -16.901 -7.093 1.00 94.69 85 SER A O 1
ATOM 707 N N . ASP A 1 86 ? -8.869 -15.682 -6.857 1.00 95.50 86 ASP A N 1
ATOM 708 C CA . ASP A 1 86 ? -8.402 -16.319 -5.630 1.00 95.50 86 ASP A CA 1
ATOM 709 C C . ASP A 1 86 ? -7.507 -15.349 -4.844 1.00 95.50 86 ASP A C 1
ATOM 711 O O . ASP A 1 86 ? -6.908 -14.429 -5.412 1.00 95.50 86 ASP A O 1
ATOM 715 N N . TYR A 1 87 ? -7.402 -15.550 -3.534 1.00 95.88 87 TYR A N 1
ATOM 716 C CA . TYR A 1 87 ? -6.513 -14.783 -2.667 1.00 95.88 87 TYR A CA 1
ATOM 717 C C . TYR A 1 87 ? -6.083 -15.611 -1.460 1.00 95.88 87 TYR A C 1
ATOM 719 O O . TYR A 1 87 ? -6.828 -16.431 -0.927 1.00 95.88 87 TYR A O 1
ATOM 727 N N . TYR A 1 88 ? -4.880 -15.339 -0.972 1.00 95.50 88 TYR A N 1
ATOM 728 C CA . TYR A 1 88 ? -4.374 -15.918 0.263 1.00 95.50 88 TYR A CA 1
ATOM 729 C C . TYR A 1 88 ? -3.708 -14.831 1.085 1.00 95.50 88 TYR A C 1
ATOM 731 O O . TYR A 1 88 ? -2.977 -14.003 0.546 1.00 95.50 88 TYR A O 1
ATOM 739 N N . TYR A 1 89 ? -3.929 -14.843 2.395 1.00 96.44 89 TYR A N 1
ATOM 740 C CA . TYR A 1 89 ? -3.232 -13.934 3.286 1.00 96.44 89 TYR A CA 1
ATOM 741 C C . TYR A 1 89 ? -2.844 -14.593 4.601 1.00 96.44 89 TYR A C 1
ATOM 743 O O . TYR A 1 89 ? -3.466 -15.554 5.056 1.00 96.44 89 TYR A O 1
ATOM 751 N N . ARG A 1 90 ? -1.801 -14.047 5.222 1.00 95.62 90 ARG A N 1
ATOM 752 C CA . ARG A 1 90 ? -1.421 -14.350 6.601 1.00 95.62 90 ARG A CA 1
ATOM 753 C C . ARG A 1 90 ? -1.478 -13.090 7.434 1.00 95.62 90 ARG A C 1
ATOM 755 O O . ARG A 1 90 ? -1.057 -12.035 6.971 1.00 95.62 90 ARG A O 1
ATOM 762 N N . VAL A 1 91 ? -1.961 -13.244 8.662 1.00 93.38 91 VAL A N 1
ATOM 763 C CA . VAL A 1 91 ? -1.820 -12.236 9.709 1.00 93.38 91 VAL A CA 1
ATOM 764 C C . VAL A 1 91 ? -0.529 -12.527 10.457 1.00 93.38 91 VAL A C 1
ATOM 766 O O . VAL A 1 91 ? -0.317 -13.646 10.924 1.00 93.38 91 VAL A O 1
ATOM 769 N N . GLU A 1 92 ? 0.329 -11.528 10.570 1.00 90.81 92 GLU A N 1
ATOM 770 C CA . GLU A 1 92 ? 1.545 -11.590 11.364 1.00 90.81 92 GLU A CA 1
ATOM 771 C C . GLU A 1 92 ? 1.475 -10.500 12.449 1.00 90.81 92 GLU A C 1
ATOM 773 O O . GLU A 1 92 ? 0.917 -9.417 12.264 1.00 90.81 92 GLU A O 1
ATOM 778 N N . PHE A 1 93 ? 2.000 -10.802 13.633 1.00 83.88 93 PHE A N 1
ATOM 779 C CA . PHE A 1 93 ? 2.105 -9.850 14.733 1.00 83.88 93 PHE A CA 1
ATOM 780 C C . PHE A 1 93 ? 3.572 -9.480 14.887 1.00 83.88 93 PHE A C 1
ATOM 782 O O . PHE A 1 93 ? 4.382 -10.293 15.335 1.00 83.88 93 PHE A O 1
ATOM 789 N N . GLN A 1 94 ? 3.930 -8.248 14.524 1.00 71.81 94 GLN A N 1
ATOM 790 C CA . GLN A 1 94 ? 5.254 -7.738 14.872 1.00 71.81 94 GLN A CA 1
ATOM 791 C C . GLN A 1 94 ? 5.271 -7.468 16.379 1.00 71.81 94 GLN A C 1
ATOM 793 O O . GLN A 1 94 ? 4.239 -7.149 16.970 1.00 71.81 94 GLN A O 1
ATOM 798 N N . GLN A 1 95 ? 6.444 -7.498 17.017 1.00 64.88 95 GLN A N 1
ATOM 799 C CA . GLN A 1 95 ? 6.623 -7.148 18.443 1.00 64.88 95 GLN A CA 1
ATOM 800 C C . GLN A 1 95 ? 6.287 -5.671 18.780 1.00 64.88 95 GLN A C 1
ATOM 802 O O . GLN A 1 95 ? 6.735 -5.130 19.785 1.00 64.88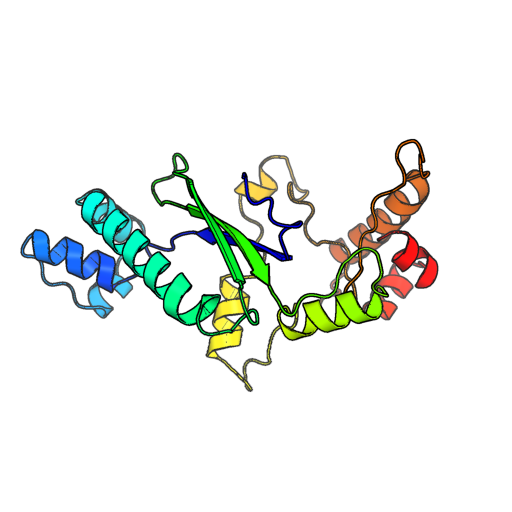 95 GLN A O 1
ATOM 807 N N . ARG A 1 96 ? 5.532 -4.987 17.917 1.00 64.81 96 ARG A N 1
ATOM 808 C CA . ARG A 1 96 ? 5.147 -3.576 17.984 1.00 64.81 96 ARG A CA 1
ATOM 809 C C . ARG A 1 96 ? 3.637 -3.386 18.173 1.00 64.81 96 ARG A C 1
ATOM 811 O O . ARG A 1 96 ? 3.160 -2.262 18.096 1.00 64.81 96 ARG A O 1
ATOM 818 N N . GLY A 1 97 ? 2.904 -4.465 18.448 1.00 70.50 97 GLY A N 1
ATOM 819 C CA . GLY A 1 97 ? 1.503 -4.428 18.869 1.00 70.50 97 GLY A CA 1
ATOM 820 C C . GLY A 1 97 ? 0.525 -4.725 17.740 1.00 70.50 97 GLY A C 1
ATOM 821 O O . GLY A 1 97 ? -0.167 -5.738 17.802 1.00 70.50 97 GLY A O 1
ATOM 822 N N . SER A 1 98 ? 0.475 -3.871 16.719 1.00 79.38 98 SER A N 1
ATOM 823 C CA . SER A 1 98 ? -0.547 -3.979 15.678 1.00 79.38 98 SER A CA 1
ATOM 824 C C . SER A 1 98 ? -0.291 -5.142 14.706 1.00 79.38 98 SER A C 1
ATOM 826 O O . SER A 1 98 ? 0.855 -5.372 14.295 1.00 79.38 98 SER A O 1
ATOM 828 N N . PRO A 1 99 ? -1.344 -5.882 14.322 1.00 88.38 99 PRO A N 1
ATOM 829 C CA . PRO A 1 99 ? -1.252 -6.921 13.308 1.00 88.38 99 PRO A CA 1
ATOM 830 C C . PRO A 1 99 ? -0.995 -6.326 11.919 1.00 88.38 99 PRO A C 1
ATOM 832 O O . PRO A 1 99 ? -1.350 -5.186 11.610 1.00 88.38 99 PRO A O 1
ATOM 835 N N . HIS A 1 100 ? -0.389 -7.135 11.061 1.00 90.56 100 HIS A N 1
ATOM 836 C CA . HIS A 1 100 ? -0.178 -6.821 9.655 1.00 90.56 100 HIS A CA 1
ATOM 837 C C . HIS A 1 100 ? -0.525 -8.021 8.793 1.00 90.56 100 HIS A C 1
ATOM 839 O O . HIS A 1 100 ? -0.557 -9.161 9.258 1.00 90.56 100 HIS A O 1
ATOM 845 N N . ILE A 1 101 ? -0.795 -7.748 7.526 1.00 94.31 101 ILE A N 1
ATOM 846 C CA . ILE A 1 101 ? -1.152 -8.754 6.546 1.00 94.31 101 ILE A CA 1
ATOM 847 C C . ILE A 1 101 ? -0.139 -8.778 5.425 1.00 94.31 101 ILE A C 1
ATOM 849 O O . ILE A 1 101 ? 0.197 -7.741 4.862 1.00 94.31 101 ILE A O 1
ATOM 853 N N . HIS A 1 102 ? 0.254 -9.993 5.064 1.00 95.75 102 HIS A N 1
ATOM 854 C CA . HIS A 1 102 ? 0.862 -10.311 3.782 1.00 95.75 102 HIS A CA 1
ATOM 855 C C . HIS A 1 102 ? -0.177 -11.043 2.941 1.00 95.75 102 HIS A C 1
ATOM 857 O O . HIS A 1 102 ? -0.641 -12.109 3.350 1.00 95.75 102 HIS A O 1
ATOM 863 N N . MET A 1 103 ? -0.555 -10.469 1.801 1.00 96.62 103 MET A N 1
ATOM 864 C CA . MET A 1 103 ? -1.599 -10.997 0.928 1.00 96.62 103 MET A CA 1
ATOM 865 C C . MET A 1 103 ? -1.081 -11.158 -0.500 1.00 96.62 103 MET A C 1
ATOM 867 O O . MET A 1 103 ? -0.365 -10.305 -1.019 1.00 96.62 103 MET A O 1
ATOM 871 N N . VAL A 1 104 ? -1.471 -12.265 -1.123 1.00 97.12 104 VAL A N 1
ATOM 872 C CA . VAL A 1 104 ? -1.284 -12.547 -2.546 1.00 97.12 104 VAL A CA 1
ATOM 873 C C . VAL A 1 104 ? -2.647 -12.688 -3.213 1.00 97.12 104 VAL A C 1
ATOM 875 O O . VAL A 1 104 ? -3.566 -13.265 -2.624 1.00 97.12 104 VAL A O 1
ATOM 878 N N . LEU A 1 105 ? -2.777 -12.158 -4.428 1.00 96.69 105 LEU A N 1
ATOM 879 C CA . LEU A 1 105 ? -4.013 -12.169 -5.214 1.00 96.69 105 LEU A CA 1
ATOM 880 C C . LEU A 1 105 ? -3.764 -12.768 -6.599 1.00 96.69 105 LEU A C 1
ATOM 882 O O . LEU A 1 105 ? -2.738 -12.489 -7.223 1.00 96.69 105 LEU A O 1
ATOM 886 N N . TRP A 1 106 ? -4.735 -13.522 -7.108 1.00 96.06 106 TRP A N 1
ATOM 887 C CA . TRP A 1 106 ? -4.740 -14.056 -8.470 1.00 96.06 106 TRP A CA 1
ATOM 888 C C . TRP A 1 106 ? -5.824 -13.374 -9.297 1.00 96.06 106 TRP A C 1
ATOM 890 O O . TRP A 1 106 ? -7.011 -13.660 -9.119 1.00 96.06 106 TRP A O 1
ATOM 900 N N . SER A 1 107 ? -5.423 -12.490 -10.211 1.00 94.75 107 SER A N 1
ATOM 901 C CA . SER A 1 107 ? -6.349 -11.844 -11.142 1.00 94.75 107 SER A CA 1
ATOM 902 C C . SER A 1 107 ? -6.597 -12.731 -12.362 1.00 94.75 107 SER A C 1
ATOM 904 O O . SER A 1 107 ? -5.662 -13.297 -12.926 1.00 94.75 107 SER A O 1
ATOM 906 N N . SER A 1 108 ? -7.862 -12.844 -12.762 1.00 93.00 108 SER A N 1
ATOM 907 C CA . SER A 1 108 ? -8.276 -13.528 -13.994 1.00 93.00 108 SER A CA 1
ATOM 908 C C . SER A 1 108 ? -7.941 -12.714 -15.242 1.00 93.00 108 SER A C 1
ATOM 910 O O . SER A 1 108 ? -7.824 -13.283 -16.323 1.00 93.00 108 SER A O 1
ATOM 912 N N . ASP A 1 109 ? -7.792 -11.398 -15.076 1.00 91.25 109 ASP A N 1
ATOM 913 C CA . ASP A 1 109 ? -7.601 -10.441 -16.167 1.00 91.25 109 ASP A CA 1
ATOM 914 C C . ASP A 1 109 ? -6.114 -10.191 -16.461 1.00 91.25 109 ASP A C 1
ATOM 916 O O . ASP A 1 109 ? -5.772 -9.495 -17.415 1.00 91.25 109 ASP A O 1
ATOM 920 N N . ALA A 1 110 ? -5.217 -10.736 -15.632 1.00 92.00 110 ALA A N 1
ATOM 921 C CA . ALA A 1 110 ? -3.784 -10.538 -15.783 1.00 92.00 110 ALA A CA 1
ATOM 922 C C . ALA A 1 110 ? -3.236 -11.279 -17.013 1.00 92.00 110 ALA A C 1
ATOM 924 O O . ALA A 1 110 ? -3.538 -12.464 -17.197 1.00 92.00 110 ALA A O 1
ATOM 925 N N . PRO A 1 111 ? -2.377 -10.633 -17.824 1.00 91.75 111 PRO A N 1
ATOM 926 C CA . PRO A 1 111 ? -1.697 -11.314 -18.914 1.00 91.75 111 PRO A CA 1
ATOM 927 C C . PRO A 1 111 ? -0.737 -12.379 -18.367 1.00 91.75 111 PRO A C 1
ATOM 929 O O . PRO A 1 111 ? -0.079 -12.189 -17.341 1.00 91.75 111 PRO A O 1
ATOM 932 N N . ASP A 1 112 ? -0.617 -13.505 -19.074 1.00 87.19 112 ASP A N 1
ATOM 933 C CA . ASP A 1 112 ? 0.397 -14.508 -18.749 1.00 87.19 112 ASP A CA 1
ATOM 934 C C . ASP A 1 112 ? 1.801 -13.906 -18.955 1.00 87.19 112 ASP A C 1
ATOM 936 O O . ASP A 1 112 ? 2.126 -13.421 -20.038 1.00 87.19 112 ASP A O 1
ATOM 940 N N . PHE A 1 113 ? 2.654 -13.972 -17.929 1.00 83.44 113 PHE A N 1
ATOM 941 C CA . PHE A 1 113 ? 3.958 -13.289 -17.913 1.00 83.44 113 PHE A CA 1
ATOM 942 C C . PHE A 1 113 ? 4.929 -13.749 -19.017 1.00 83.44 113 PHE A C 1
ATOM 944 O O . PHE A 1 113 ? 5.652 -12.943 -19.597 1.00 83.44 113 PHE A O 1
ATOM 951 N N . GLU A 1 114 ? 4.958 -15.050 -19.315 1.00 79.19 114 GLU A N 1
ATOM 952 C CA . GLU A 1 114 ? 5.931 -15.648 -2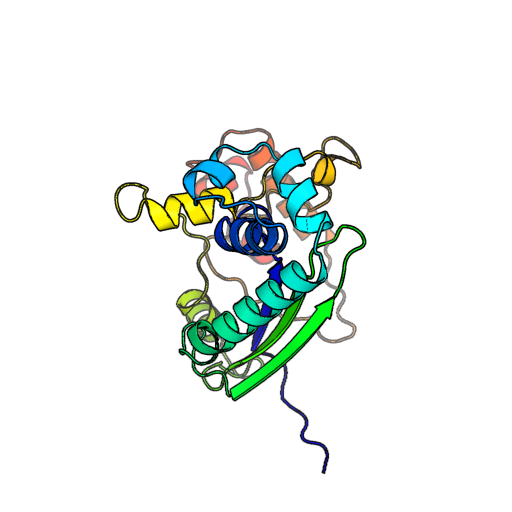0.242 1.00 79.19 114 GLU A CA 1
ATOM 953 C C . GLU A 1 114 ? 5.608 -15.440 -21.739 1.00 79.19 114 GLU A C 1
ATOM 955 O O . GLU A 1 114 ? 6.544 -15.174 -22.495 1.00 79.19 114 GLU A O 1
ATOM 960 N N . PRO A 1 115 ? 4.343 -15.504 -22.215 1.00 79.31 115 PRO A N 1
ATOM 961 C CA . PRO A 1 115 ? 4.024 -15.161 -23.602 1.00 79.31 115 PRO A CA 1
ATOM 962 C C . PRO A 1 115 ? 3.789 -13.661 -23.836 1.00 79.31 115 PRO A C 1
ATOM 964 O O . PRO A 1 115 ? 3.841 -13.226 -24.986 1.00 79.31 115 PRO A O 1
ATOM 967 N N . ALA A 1 116 ? 3.493 -12.869 -22.800 1.00 82.19 116 ALA A N 1
ATOM 968 C CA . ALA A 1 116 ? 3.150 -11.466 -22.992 1.00 82.19 116 ALA A CA 1
ATOM 969 C C . ALA A 1 116 ? 4.374 -10.595 -23.316 1.00 82.19 116 ALA A C 1
ATOM 971 O O . ALA A 1 116 ? 5.479 -10.761 -22.786 1.00 82.19 116 ALA A O 1
ATOM 972 N N . ASN A 1 117 ? 4.136 -9.618 -24.191 1.00 89.69 117 ASN A N 1
ATOM 973 C CA . ASN A 1 117 ? 5.038 -8.493 -24.389 1.00 89.69 117 ASN A CA 1
ATOM 974 C C . ASN A 1 117 ? 5.098 -7.669 -23.091 1.00 89.69 117 ASN A C 1
ATOM 976 O O . ASN A 1 117 ? 4.079 -7.469 -22.433 1.00 89.69 117 ASN A O 1
ATOM 980 N N . GLU A 1 118 ? 6.283 -7.166 -22.753 1.00 90.50 118 GLU A N 1
ATOM 981 C CA . GLU A 1 118 ? 6.506 -6.288 -21.602 1.00 90.50 118 GLU A CA 1
ATOM 982 C C . GLU A 1 118 ? 5.599 -5.061 -21.621 1.00 90.50 118 GLU A C 1
ATOM 984 O O . GLU A 1 118 ? 5.092 -4.697 -20.568 1.00 90.50 118 GLU A O 1
ATOM 989 N N . GLN A 1 119 ? 5.304 -4.497 -22.798 1.00 92.31 119 GLN A N 1
ATOM 990 C CA . GLN A 1 119 ? 4.371 -3.372 -22.903 1.00 92.31 119 GLN A CA 1
ATOM 991 C C . GLN A 1 119 ? 2.960 -3.749 -22.435 1.00 92.31 119 GLN A C 1
ATOM 993 O O . GLN A 1 119 ? 2.349 -3.003 -21.691 1.00 92.31 119 GLN A O 1
ATOM 998 N N . VAL A 1 120 ? 2.465 -4.939 -22.794 1.00 94.38 120 VAL A N 1
ATOM 999 C CA . VAL A 1 120 ? 1.131 -5.403 -22.370 1.00 94.38 120 VAL A CA 1
ATOM 1000 C C . VAL A 1 120 ? 1.080 -5.607 -20.854 1.00 94.38 120 VAL A C 1
ATOM 1002 O O . VAL A 1 120 ? 0.064 -5.333 -20.222 1.00 94.38 120 VAL A O 1
ATOM 1005 N N . ILE A 1 121 ? 2.177 -6.091 -20.263 1.00 94.00 121 ILE A N 1
ATOM 1006 C CA . ILE A 1 121 ? 2.287 -6.253 -18.809 1.00 94.00 121 ILE A CA 1
ATOM 1007 C C . ILE A 1 121 ? 2.344 -4.878 -18.130 1.00 94.00 121 ILE A C 1
ATOM 1009 O O . ILE A 1 121 ? 1.658 -4.680 -17.131 1.00 94.00 121 ILE A O 1
ATOM 1013 N N . ALA A 1 122 ? 3.129 -3.943 -18.670 1.00 95.00 122 ALA A N 1
ATOM 1014 C CA . ALA A 1 122 ? 3.237 -2.579 -18.164 1.00 95.00 122 ALA A CA 1
ATOM 1015 C C . ALA A 1 122 ? 1.883 -1.857 -18.219 1.00 95.00 122 ALA A C 1
ATOM 1017 O O . ALA A 1 122 ? 1.418 -1.405 -17.183 1.00 95.00 122 ALA A O 1
ATOM 1018 N N . ASP A 1 123 ? 1.194 -1.877 -19.364 1.00 95.38 123 ASP A N 1
ATOM 1019 C CA . ASP A 1 123 ? -0.129 -1.261 -19.533 1.00 95.38 123 ASP A CA 1
ATOM 1020 C C . ASP A 1 123 ? -1.158 -1.846 -18.551 1.00 95.38 123 ASP A C 1
ATOM 1022 O O . ASP A 1 123 ? -1.972 -1.125 -17.972 1.00 95.38 123 ASP A O 1
ATOM 1026 N N . PHE A 1 124 ? -1.112 -3.166 -18.327 1.00 95.38 124 PHE A N 1
ATOM 1027 C CA . PHE A 1 124 ? -1.948 -3.812 -17.318 1.00 95.38 124 PHE A CA 1
ATOM 1028 C C . PHE A 1 124 ? -1.626 -3.290 -15.913 1.00 95.38 124 PHE A C 1
ATOM 1030 O O . PHE A 1 124 ? -2.546 -2.939 -15.181 1.00 95.38 124 PHE A O 1
ATOM 1037 N N . VAL A 1 125 ? -0.349 -3.211 -15.526 1.00 94.88 125 VAL A N 1
ATOM 1038 C CA . VAL A 1 125 ? 0.063 -2.693 -14.209 1.00 94.88 125 VAL A CA 1
ATOM 1039 C C . VAL A 1 125 ? -0.340 -1.228 -14.032 1.00 94.88 125 VAL A C 1
ATOM 1041 O O . VAL A 1 125 ? -0.939 -0.892 -13.009 1.00 94.88 125 VAL A O 1
ATOM 1044 N N . ASP A 1 126 ? -0.088 -0.393 -15.037 1.00 95.69 126 ASP A N 1
ATOM 1045 C CA . ASP A 1 126 ? -0.346 1.050 -15.022 1.00 95.69 126 ASP A CA 1
ATOM 1046 C C . ASP A 1 126 ? -1.848 1.371 -14.935 1.00 95.69 126 ASP A C 1
ATOM 1048 O O . ASP A 1 126 ? -2.237 2.423 -14.432 1.00 95.69 126 ASP A O 1
ATOM 1052 N N . SER A 1 127 ? -2.718 0.439 -15.346 1.00 95.38 127 SER A N 1
ATOM 1053 C CA . SER A 1 127 ? -4.170 0.580 -15.169 1.00 95.38 127 SER A CA 1
ATOM 1054 C C . SER A 1 127 ? -4.643 0.471 -13.709 1.00 95.38 127 SER A C 1
ATOM 1056 O O . SER A 1 127 ? -5.757 0.895 -13.403 1.00 95.38 127 SER A O 1
ATOM 1058 N N . TYR A 1 128 ? -3.809 -0.058 -12.803 1.00 94.31 128 TYR A N 1
ATOM 1059 C CA . TYR A 1 128 ? -4.141 -0.235 -11.379 1.00 94.31 128 TYR A CA 1
ATOM 1060 C C . TYR A 1 128 ? -3.188 0.487 -10.423 1.00 94.31 128 TYR A C 1
ATOM 1062 O O . TYR A 1 128 ? -3.572 0.790 -9.292 1.00 94.31 128 TYR A O 1
ATOM 1070 N N . ILE A 1 129 ? -1.937 0.713 -10.827 1.00 93.06 129 ILE A N 1
ATOM 1071 C CA . ILE A 1 129 ? -0.884 1.273 -9.980 1.00 93.06 129 ILE A CA 1
ATOM 1072 C C . ILE A 1 129 ? -0.327 2.517 -10.655 1.00 93.06 129 ILE A C 1
ATOM 1074 O O . ILE A 1 129 ? 0.062 2.486 -11.815 1.00 93.06 129 ILE A O 1
ATOM 1078 N N . SER A 1 130 ? -0.233 3.603 -9.894 1.00 90.75 130 SER A N 1
ATOM 1079 C CA . SER A 1 130 ? 0.391 4.840 -10.342 1.00 90.75 130 SER A CA 1
ATOM 1080 C C . SER A 1 130 ? 1.330 5.377 -9.271 1.00 90.75 130 SER A C 1
ATOM 1082 O O . SER A 1 130 ? 1.074 5.249 -8.073 1.00 90.75 130 SER A O 1
ATOM 1084 N N . CYS A 1 131 ? 2.422 5.987 -9.723 1.00 88.12 131 CYS A N 1
ATOM 1085 C CA . CYS A 1 131 ? 3.336 6.762 -8.886 1.00 88.12 131 CYS A CA 1
ATOM 1086 C C . CYS A 1 131 ? 3.035 8.269 -8.948 1.00 88.12 131 CYS A C 1
ATOM 1088 O O . CYS A 1 131 ? 3.775 9.050 -8.351 1.00 88.12 131 CYS A O 1
ATOM 1090 N N . ASN A 1 132 ? 1.995 8.680 -9.683 1.00 87.12 132 ASN A N 1
ATOM 1091 C CA . ASN A 1 132 ? 1.639 10.083 -9.831 1.00 87.12 132 ASN A CA 1
ATOM 1092 C C . ASN A 1 132 ? 1.052 10.638 -8.528 1.00 87.12 132 ASN A C 1
ATOM 1094 O O . ASN A 1 132 ? 0.168 10.027 -7.925 1.00 87.12 132 ASN A O 1
ATOM 1098 N N . LEU A 1 133 ? 1.527 11.812 -8.123 1.00 88.00 133 LEU A N 1
ATOM 1099 C CA . LEU A 1 133 ? 0.894 12.601 -7.075 1.00 88.00 133 LEU A CA 1
ATOM 1100 C C . LEU A 1 133 ? -0.170 13.473 -7.764 1.00 88.00 133 LEU A C 1
ATOM 1102 O O . LEU A 1 133 ? 0.207 14.220 -8.665 1.00 88.00 133 LEU A O 1
ATOM 1106 N N . PRO A 1 134 ? -1.470 13.349 -7.432 1.00 88.50 134 PRO A N 1
ATOM 1107 C CA . PRO A 1 134 ? -2.481 14.245 -7.995 1.00 88.50 134 PRO A CA 1
ATOM 1108 C C . PRO A 1 134 ? -2.197 15.692 -7.586 1.00 88.50 134 PRO A C 1
ATOM 1110 O O . PRO A 1 134 ? -1.566 15.925 -6.555 1.00 88.50 134 PRO A O 1
ATOM 1113 N N . GLU A 1 135 ? -2.677 16.654 -8.368 1.00 91.06 135 GLU A N 1
ATOM 1114 C CA . GLU A 1 135 ? -2.643 18.057 -7.958 1.00 91.06 135 GLU A CA 1
ATOM 1115 C C . GLU A 1 135 ? -3.590 18.271 -6.770 1.00 91.06 135 GLU A C 1
ATOM 1117 O O . GLU A 1 135 ? -4.682 17.700 -6.714 1.00 91.06 135 GLU A O 1
ATOM 1122 N N . GLU A 1 136 ? -3.178 19.106 -5.815 1.00 92.44 136 GLU A N 1
ATOM 1123 C CA . GLU A 1 136 ? -3.971 19.392 -4.610 1.00 92.44 136 GLU A CA 1
ATOM 1124 C C . GLU A 1 136 ? -5.323 20.042 -4.954 1.00 92.44 136 GLU A C 1
ATOM 1126 O O . GLU A 1 136 ? -6.315 19.804 -4.271 1.00 92.44 136 GLU A O 1
ATOM 1131 N N . GLU A 1 137 ? -5.375 20.809 -6.047 1.00 95.19 137 GLU A N 1
ATOM 1132 C CA . GLU A 1 137 ? -6.596 21.450 -6.549 1.00 95.19 137 GLU A CA 1
ATOM 1133 C C . GLU A 1 137 ? -7.591 20.454 -7.174 1.00 95.19 137 GLU A C 1
ATOM 1135 O O . GLU A 1 137 ? -8.797 20.709 -7.156 1.00 95.19 137 GLU A O 1
ATOM 1140 N N . ASP A 1 138 ? -7.102 19.327 -7.708 1.00 93.81 138 ASP A N 1
ATOM 1141 C CA . ASP A 1 138 ? -7.928 18.322 -8.387 1.00 93.81 138 ASP A CA 1
ATOM 1142 C C . ASP A 1 138 ? -8.544 17.323 -7.395 1.00 93.81 138 ASP A C 1
ATOM 1144 O O . ASP A 1 138 ? -9.712 16.949 -7.528 1.00 93.81 138 ASP A O 1
ATOM 1148 N N . ASP A 1 139 ? -7.760 16.877 -6.407 1.00 94.69 139 ASP A N 1
ATOM 1149 C CA . ASP A 1 139 ? -8.192 15.927 -5.376 1.00 94.69 139 ASP A CA 1
ATOM 1150 C C . ASP A 1 139 ? -7.378 16.101 -4.079 1.00 94.69 139 ASP A C 1
ATOM 1152 O O . ASP A 1 139 ? -6.382 15.411 -3.831 1.00 94.69 139 ASP A O 1
ATOM 1156 N N . GLU A 1 140 ? -7.822 17.035 -3.232 1.00 95.50 140 GLU A N 1
ATOM 1157 C CA . GLU A 1 140 ? -7.192 17.354 -1.942 1.00 95.50 140 GLU A CA 1
ATOM 1158 C C . GLU A 1 140 ? -7.090 16.121 -1.021 1.00 95.50 140 GLU A C 1
ATOM 1160 O O . GLU A 1 140 ? -6.079 15.919 -0.334 1.00 95.50 140 GLU A O 1
ATOM 1165 N N . GLU A 1 141 ? -8.114 15.258 -1.013 1.00 94.19 141 GLU A N 1
ATOM 1166 C CA . GLU A 1 141 ? -8.146 14.069 -0.158 1.00 94.19 141 GLU A CA 1
ATOM 1167 C C . GLU A 1 141 ? -7.094 13.051 -0.609 1.00 94.19 141 GLU A C 1
ATOM 1169 O O . GLU A 1 141 ? -6.278 12.596 0.206 1.00 94.19 141 GLU A O 1
ATOM 1174 N N . LEU A 1 142 ? -7.061 12.717 -1.902 1.00 92.38 142 LEU A N 1
ATOM 1175 C CA . LEU A 1 142 ? -6.081 11.781 -2.445 1.00 92.38 142 LEU A CA 1
ATOM 1176 C C . LEU A 1 142 ? -4.660 12.337 -2.331 1.00 92.38 142 LEU A C 1
ATOM 1178 O O . LEU A 1 142 ? -3.758 11.598 -1.922 1.00 92.38 142 LEU A O 1
ATOM 1182 N N . TYR A 1 143 ? -4.457 13.626 -2.617 1.00 93.88 143 TYR A N 1
ATOM 1183 C CA . TYR A 1 143 ? -3.173 14.300 -2.426 1.00 93.88 143 TYR A CA 1
ATOM 1184 C C . TYR A 1 143 ? -2.678 14.147 -0.983 1.00 93.88 143 TYR A C 1
ATOM 1186 O O . TYR A 1 143 ? -1.568 13.658 -0.747 1.00 93.88 143 TYR A O 1
ATOM 1194 N N . SER A 1 144 ? -3.525 14.467 0.001 1.00 92.75 144 SER A N 1
ATOM 1195 C CA . SER A 1 144 ? -3.207 14.347 1.427 1.00 92.75 144 SER A CA 1
ATOM 1196 C C . SER A 1 144 ? -2.883 12.904 1.841 1.00 92.75 144 SER A C 1
ATOM 1198 O O . SER A 1 144 ? -1.905 12.646 2.560 1.00 92.75 144 SER A O 1
ATOM 1200 N N . LEU A 1 145 ? -3.646 11.924 1.347 1.00 91.44 145 LEU A N 1
ATOM 1201 C CA . LEU A 1 145 ? -3.417 10.504 1.625 1.00 91.44 145 LEU A CA 1
ATOM 1202 C C . LEU A 1 145 ? -2.099 9.998 1.026 1.00 91.44 145 LEU A C 1
ATOM 1204 O O . LEU A 1 145 ? -1.304 9.379 1.739 1.00 91.44 145 LEU A O 1
ATOM 1208 N N . VAL A 1 146 ? -1.831 10.274 -0.253 1.00 90.50 146 VAL A N 1
ATOM 1209 C CA . VAL A 1 146 ? -0.589 9.859 -0.926 1.00 90.50 146 VAL A CA 1
ATOM 1210 C C . VAL A 1 146 ? 0.612 10.523 -0.256 1.00 90.50 146 VAL A C 1
ATOM 1212 O O . VAL A 1 146 ? 1.579 9.843 0.102 1.00 90.50 146 VAL A O 1
ATOM 1215 N N . ASN A 1 147 ? 0.527 11.827 0.008 1.00 89.38 147 ASN A N 1
ATOM 1216 C CA . ASN A 1 147 ? 1.602 12.594 0.625 1.00 89.38 147 ASN A CA 1
ATOM 1217 C C . ASN A 1 147 ? 1.930 12.105 2.048 1.00 89.38 147 ASN A C 1
ATOM 1219 O O . ASN A 1 147 ? 3.100 12.037 2.430 1.00 89.38 147 ASN A O 1
ATOM 1223 N N . SER A 1 148 ? 0.914 11.712 2.823 1.00 87.50 148 SER A N 1
ATOM 1224 C CA . SER A 1 148 ? 1.089 11.290 4.218 1.00 87.50 148 SER A CA 1
ATOM 1225 C C . SER A 1 148 ? 1.375 9.796 4.415 1.00 87.50 148 SER A C 1
ATOM 1227 O O . SER A 1 148 ? 1.961 9.434 5.441 1.00 87.50 148 SER A O 1
ATOM 1229 N N . LEU A 1 149 ? 0.969 8.923 3.481 1.00 86.75 149 LEU A N 1
ATOM 1230 C CA . LEU A 1 149 ? 1.038 7.461 3.648 1.00 86.75 149 LEU A CA 1
ATOM 1231 C C . LEU A 1 149 ? 1.915 6.738 2.618 1.00 86.75 149 LEU A C 1
ATOM 1233 O O . LEU A 1 149 ? 2.419 5.662 2.933 1.00 86.75 149 LEU A O 1
ATOM 1237 N N . GLN A 1 150 ? 2.104 7.294 1.418 1.00 88.75 150 GLN A N 1
ATOM 1238 C CA . GLN A 1 150 ? 2.829 6.634 0.318 1.00 88.75 150 GLN A CA 1
ATOM 1239 C C . GLN A 1 150 ? 4.202 7.257 0.031 1.00 88.75 150 GLN A C 1
ATOM 1241 O O . GLN A 1 150 ? 4.929 6.793 -0.847 1.00 88.75 150 GLN A O 1
ATOM 1246 N N . ARG A 1 151 ? 4.613 8.274 0.800 1.00 86.75 151 ARG A N 1
ATOM 1247 C CA . ARG A 1 151 ? 5.945 8.881 0.692 1.00 86.75 151 ARG A CA 1
ATOM 1248 C C . ARG A 1 151 ? 6.901 8.350 1.749 1.00 86.75 151 ARG A C 1
ATOM 1250 O O . ARG A 1 151 ? 6.608 8.304 2.943 1.00 86.75 151 ARG A O 1
ATOM 1257 N N . HIS A 1 152 ? 8.111 8.014 1.312 1.00 87.56 152 HIS A N 1
ATOM 1258 C CA . HIS A 1 152 ? 9.197 7.689 2.228 1.00 87.56 152 HIS A CA 1
ATOM 1259 C C . HIS A 1 152 ? 9.743 8.966 2.878 1.00 87.56 152 HIS A C 1
ATOM 1261 O O . HIS A 1 152 ? 10.424 9.763 2.235 1.00 87.56 152 HIS A O 1
ATOM 1267 N N . VAL A 1 153 ? 9.498 9.131 4.178 1.00 86.06 153 VAL A N 1
ATOM 1268 C CA . VAL A 1 153 ? 10.102 10.193 4.993 1.00 86.06 153 VAL A CA 1
ATOM 1269 C C . VAL A 1 153 ? 11.286 9.625 5.767 1.00 86.06 153 VAL A C 1
ATOM 1271 O O . VAL A 1 153 ? 11.182 8.603 6.456 1.00 86.06 153 VAL A O 1
ATOM 1274 N N . HIS A 1 154 ? 12.441 10.289 5.683 1.00 87.50 154 HIS A N 1
ATOM 1275 C CA . HIS A 1 154 ? 13.628 9.845 6.403 1.00 87.50 154 HIS A CA 1
ATOM 1276 C C . HIS A 1 154 ? 13.440 9.930 7.921 1.00 87.50 154 HIS A C 1
ATOM 1278 O O . HIS A 1 154 ? 13.597 10.983 8.528 1.00 87.50 154 HIS A O 1
ATOM 1284 N N . SER A 1 155 ? 13.183 8.782 8.544 1.00 86.44 155 SER A N 1
ATOM 1285 C CA . SER A 1 155 ? 13.131 8.630 9.998 1.00 86.44 155 SER A CA 1
ATOM 1286 C C . SER A 1 155 ? 14.414 8.010 10.561 1.00 86.44 155 SER A C 1
ATOM 1288 O O . SER A 1 155 ? 15.252 7.470 9.825 1.00 86.44 155 SER A O 1
ATOM 1290 N N . HIS A 1 156 ? 14.537 8.010 11.893 1.00 84.00 156 HIS A N 1
ATOM 1291 C CA . HIS A 1 156 ? 15.608 7.317 12.618 1.00 84.00 156 HIS A CA 1
ATOM 1292 C C . HIS A 1 156 ? 15.771 5.852 12.168 1.00 84.00 156 HIS A C 1
ATOM 1294 O O . HIS A 1 156 ? 16.889 5.354 12.053 1.00 84.00 156 HIS A O 1
ATOM 1300 N N . THR A 1 157 ? 14.674 5.168 11.823 1.00 84.88 157 THR A N 1
ATOM 1301 C CA . THR A 1 157 ? 14.700 3.769 11.368 1.00 84.88 157 THR A CA 1
ATOM 1302 C C . THR A 1 157 ? 15.544 3.582 10.108 1.00 84.88 157 THR A C 1
ATOM 1304 O O . THR A 1 157 ? 16.321 2.629 10.025 1.00 84.88 157 THR A O 1
ATOM 1307 N N . CYS A 1 158 ? 15.421 4.487 9.133 1.00 88.25 158 CYS A N 1
ATOM 1308 C CA . CYS A 1 158 ? 16.142 4.369 7.866 1.00 88.25 158 CYS A CA 1
ATOM 1309 C C . CYS A 1 158 ? 17.574 4.928 7.930 1.00 88.25 158 CYS A C 1
ATOM 1311 O O . CYS A 1 158 ? 18.403 4.527 7.119 1.00 88.25 158 CYS A O 1
ATOM 1313 N N . ARG A 1 159 ? 17.876 5.802 8.902 1.00 86.31 159 ARG A N 1
ATOM 1314 C CA . ARG A 1 159 ? 19.215 6.378 9.148 1.00 86.31 159 ARG A CA 1
ATOM 1315 C C . ARG A 1 159 ? 19.997 5.672 10.262 1.00 86.31 159 ARG A C 1
ATOM 1317 O O . ARG A 1 159 ? 21.092 6.091 10.619 1.00 86.31 159 ARG A O 1
ATOM 1324 N N . LYS A 1 160 ? 19.470 4.565 10.797 1.00 81.19 160 LYS A N 1
ATOM 1325 C CA . LYS A 1 160 ? 20.099 3.803 11.888 1.00 81.19 160 LYS A CA 1
ATOM 1326 C C . LYS A 1 160 ? 21.555 3.410 11.592 1.00 81.19 160 LYS A C 1
ATOM 1328 O O . LYS A 1 160 ? 22.359 3.315 12.509 1.00 81.19 160 LYS A O 1
ATOM 1333 N N . THR A 1 161 ? 21.885 3.156 10.326 1.00 79.12 161 THR A N 1
ATOM 1334 C CA . THR A 1 161 ? 23.205 2.681 9.876 1.00 79.12 161 THR A CA 1
ATOM 1335 C C . THR A 1 161 ? 24.090 3.787 9.292 1.00 79.12 161 THR A C 1
ATOM 1337 O O . THR A 1 161 ? 25.091 3.482 8.652 1.00 79.12 161 THR A O 1
ATOM 1340 N N . GLY A 1 162 ? 23.736 5.063 9.484 1.00 79.81 162 GLY A N 1
ATOM 1341 C CA . GLY A 1 162 ? 24.524 6.211 9.032 1.00 79.81 162 GLY A CA 1
ATOM 1342 C C . GLY A 1 162 ? 23.711 7.239 8.246 1.00 79.81 162 GLY A C 1
ATOM 1343 O O . GLY A 1 162 ? 22.485 7.288 8.316 1.00 79.81 162 GLY A O 1
ATOM 1344 N N . LYS A 1 163 ? 24.413 8.088 7.484 1.00 77.12 163 LYS A N 1
ATOM 1345 C CA . LYS A 1 163 ? 23.788 9.180 6.716 1.00 77.12 163 LYS A CA 1
ATOM 1346 C C . LYS A 1 163 ? 22.979 8.683 5.510 1.00 77.12 163 LYS A C 1
ATOM 1348 O O . LYS A 1 163 ? 21.982 9.308 5.161 1.00 77.12 163 LYS A O 1
ATOM 1353 N N . LYS A 1 164 ? 23.384 7.564 4.896 1.00 81.75 164 LYS A N 1
ATOM 1354 C CA . LYS A 1 164 ? 22.682 6.965 3.751 1.00 81.75 164 LYS A CA 1
ATOM 1355 C C . LYS A 1 164 ? 21.449 6.187 4.212 1.00 81.75 164 LYS A C 1
ATOM 1357 O O . LYS A 1 164 ? 21.469 5.522 5.248 1.00 81.75 164 LYS A O 1
ATOM 1362 N N . CYS A 1 165 ? 20.380 6.252 3.423 1.00 87.06 165 CYS A N 1
ATOM 1363 C CA . CYS A 1 165 ? 19.162 5.506 3.699 1.00 87.06 165 CYS A CA 1
ATOM 1364 C C . CYS A 1 165 ? 19.414 3.998 3.597 1.00 87.06 165 CYS A C 1
ATOM 1366 O O . CYS A 1 165 ? 19.739 3.494 2.525 1.00 87.06 165 CYS A O 1
ATOM 1368 N N . ARG A 1 166 ? 19.176 3.256 4.683 1.00 87.88 166 ARG A N 1
ATOM 1369 C CA . ARG A 1 166 ? 19.247 1.784 4.712 1.00 87.88 166 ARG A CA 1
ATOM 1370 C C . ARG A 1 166 ? 18.399 1.114 3.626 1.00 87.88 166 ARG A C 1
ATOM 1372 O O . ARG A 1 166 ? 18.733 0.023 3.179 1.00 87.88 166 ARG A O 1
ATOM 1379 N N . PHE A 1 167 ? 17.277 1.728 3.259 1.00 88.38 167 PHE A N 1
ATOM 1380 C CA . PHE A 1 167 ? 16.346 1.184 2.271 1.00 88.38 167 PHE A CA 1
ATOM 1381 C C . PHE A 1 167 ? 16.683 1.609 0.837 1.00 88.38 167 PHE A C 1
ATOM 1383 O O . PHE A 1 167 ? 15.981 1.202 -0.079 1.00 88.38 167 PHE A O 1
ATOM 1390 N N . GLY A 1 168 ? 17.742 2.399 0.632 1.00 86.81 168 GLY A N 1
ATOM 1391 C CA . GLY A 1 168 ? 18.159 2.847 -0.695 1.00 86.81 168 GLY A CA 1
ATOM 1392 C C . GLY A 1 168 ? 17.220 3.874 -1.325 1.00 86.81 168 GLY A C 1
ATOM 1393 O O . GLY A 1 168 ? 17.058 3.845 -2.537 1.00 86.81 168 GLY A O 1
ATOM 1394 N N . TYR A 1 169 ? 16.574 4.730 -0.520 1.00 88.88 169 TYR A N 1
ATOM 1395 C CA . TYR A 1 169 ? 15.843 5.8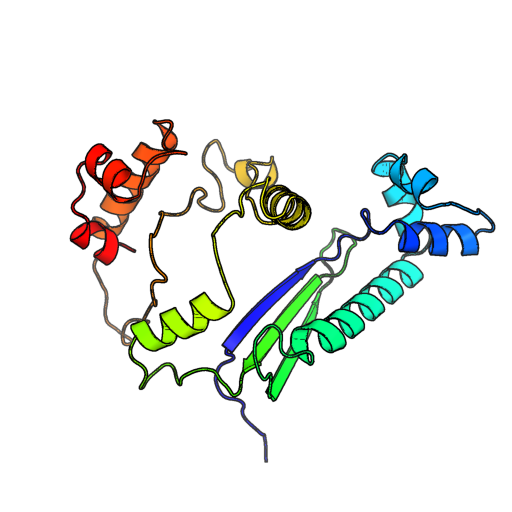96 -1.028 1.00 88.88 169 TYR A CA 1
ATOM 1396 C C . TYR A 1 169 ? 16.760 7.128 -1.163 1.00 88.88 169 TYR A C 1
ATOM 1398 O O . TYR A 1 169 ? 17.623 7.303 -0.290 1.00 88.88 169 TYR A O 1
ATOM 1406 N N . PRO A 1 170 ? 16.526 7.991 -2.174 1.00 87.31 170 PRO A N 1
ATOM 1407 C CA . PRO A 1 170 ? 15.557 7.804 -3.264 1.00 87.31 170 PRO A CA 1
ATOM 1408 C C . PRO A 1 170 ? 15.930 6.622 -4.175 1.00 87.31 170 PRO A C 1
ATOM 1410 O O . PRO A 1 170 ? 17.103 6.296 -4.339 1.00 87.31 170 PRO A O 1
ATOM 1413 N N . ARG A 1 171 ? 14.916 5.930 -4.709 1.00 87.81 171 ARG A N 1
ATOM 1414 C CA . ARG A 1 171 ? 15.128 4.871 -5.706 1.00 87.81 171 ARG A CA 1
ATOM 1415 C C . ARG A 1 171 ? 15.469 5.516 -7.055 1.00 87.81 171 ARG A C 1
ATOM 1417 O O . ARG A 1 171 ? 15.070 6.661 -7.263 1.00 87.81 171 ARG A O 1
ATOM 1424 N N . PRO A 1 172 ? 16.175 4.811 -7.957 1.00 88.81 172 PRO A N 1
ATOM 1425 C CA . PRO A 1 172 ? 16.383 5.296 -9.316 1.00 88.81 172 PRO A CA 1
ATOM 1426 C C . PRO A 1 172 ? 15.039 5.686 -9.968 1.00 88.81 172 PRO A C 1
ATOM 1428 O O . PRO A 1 172 ? 14.114 4.869 -9.928 1.00 88.81 172 PRO A O 1
ATOM 1431 N N . PRO A 1 173 ? 14.895 6.918 -10.488 1.00 90.06 173 PRO A N 1
ATOM 1432 C CA . PRO A 1 173 ? 13.664 7.361 -11.135 1.00 90.06 173 PRO A CA 1
ATOM 1433 C C . PRO A 1 173 ? 13.390 6.590 -12.430 1.00 90.06 173 PRO A C 1
ATOM 1435 O O . PRO A 1 173 ? 14.299 6.187 -13.143 1.00 90.06 173 PRO A O 1
ATOM 1438 N N . SER A 1 174 ? 12.120 6.419 -12.774 1.00 90.88 174 SER A N 1
ATOM 1439 C CA . SER A 1 174 ? 11.726 5.862 -14.065 1.00 90.88 174 SER A CA 1
ATOM 1440 C C . SER A 1 174 ? 10.476 6.573 -14.556 1.00 90.88 174 SER A C 1
ATOM 1442 O O . SER A 1 174 ? 9.590 6.882 -13.763 1.00 90.88 174 SER A O 1
ATOM 1444 N N . ASP A 1 175 ? 10.433 6.860 -15.852 1.00 90.75 175 ASP A N 1
ATOM 1445 C CA . ASP A 1 175 ? 9.315 7.508 -16.540 1.00 90.75 175 ASP A CA 1
ATOM 1446 C C . ASP A 1 175 ? 8.283 6.501 -17.075 1.00 90.75 175 ASP A C 1
ATOM 1448 O O . ASP A 1 175 ? 7.274 6.900 -17.652 1.00 90.75 175 ASP A O 1
ATOM 1452 N N . ARG A 1 176 ? 8.525 5.199 -16.881 1.00 91.06 176 ARG A N 1
ATOM 1453 C CA . ARG A 1 176 ? 7.642 4.108 -17.303 1.00 91.06 176 ARG A CA 1
ATOM 1454 C C . ARG A 1 176 ? 7.777 2.889 -16.399 1.00 91.06 176 ARG A C 1
ATOM 1456 O O . ARG A 1 176 ? 8.790 2.707 -15.727 1.00 91.06 176 ARG A O 1
ATOM 1463 N N . THR A 1 177 ? 6.796 1.998 -16.446 1.00 92.69 177 THR A N 1
ATOM 1464 C CA . THR A 1 177 ? 6.901 0.696 -15.785 1.00 92.69 177 THR A CA 1
ATOM 1465 C C . THR A 1 177 ? 7.934 -0.190 -16.489 1.00 92.69 177 THR A C 1
ATOM 1467 O O . THR A 1 177 ? 7.863 -0.431 -17.694 1.00 92.69 177 THR A O 1
ATOM 1470 N N . VAL A 1 178 ? 8.917 -0.682 -15.726 1.00 89.69 178 VAL A N 1
ATOM 1471 C CA . VAL A 1 178 ? 9.990 -1.565 -16.211 1.00 89.69 178 VAL A CA 1
ATOM 1472 C C . VAL A 1 178 ? 9.740 -2.993 -15.733 1.00 89.69 178 VAL A C 1
ATOM 1474 O O . VAL A 1 178 ? 9.584 -3.245 -14.537 1.00 89.69 178 VAL A O 1
ATOM 1477 N N . ILE A 1 179 ? 9.722 -3.947 -16.667 1.00 89.94 179 ILE A N 1
ATOM 1478 C CA . ILE A 1 179 ? 9.485 -5.362 -16.368 1.00 89.94 179 ILE A CA 1
ATOM 1479 C C . ILE A 1 179 ? 10.815 -6.089 -16.155 1.00 89.94 179 ILE A C 1
ATOM 1481 O O . ILE A 1 179 ? 11.574 -6.345 -17.088 1.00 89.94 179 ILE A O 1
ATOM 1485 N N . CYS A 1 180 ? 11.087 -6.492 -14.914 1.00 84.88 180 CYS A N 1
ATOM 1486 C CA . CYS A 1 180 ? 12.297 -7.243 -14.593 1.00 84.88 180 CYS A CA 1
ATOM 1487 C C . CYS A 1 180 ? 12.157 -8.725 -14.974 1.00 84.88 180 CYS A C 1
ATOM 1489 O O . CYS A 1 180 ? 11.550 -9.511 -14.241 1.00 84.88 180 CYS A O 1
ATOM 1491 N N . ARG A 1 181 ? 12.784 -9.148 -16.078 1.00 79.69 181 ARG A N 1
ATOM 1492 C CA . ARG A 1 181 ? 12.925 -10.577 -16.404 1.00 79.69 181 ARG A CA 1
ATOM 1493 C C . ARG A 1 181 ? 14.125 -11.194 -15.688 1.00 79.69 181 ARG A C 1
ATOM 1495 O O . ARG A 1 181 ? 15.253 -10.706 -15.781 1.00 79.69 181 ARG A O 1
ATOM 1502 N N . VAL A 1 182 ? 13.888 -12.303 -14.988 1.00 73.75 182 VAL A N 1
ATOM 1503 C CA . VAL A 1 182 ? 14.955 -13.061 -14.324 1.00 73.75 182 VAL A CA 1
ATOM 1504 C C . VAL A 1 182 ? 15.851 -13.697 -15.387 1.00 73.75 182 VAL A C 1
ATOM 1506 O O . VAL A 1 182 ? 15.368 -14.286 -16.352 1.00 73.75 182 VAL A O 1
ATOM 1509 N N . ASN A 1 183 ? 17.168 -13.597 -15.201 1.00 68.19 183 ASN A N 1
ATOM 1510 C CA . ASN A 1 183 ? 18.137 -14.283 -16.054 1.00 68.19 183 ASN A CA 1
ATOM 1511 C C . ASN A 1 183 ? 17.904 -15.791 -16.079 1.00 68.19 183 ASN A C 1
ATOM 1513 O O . ASN A 1 183 ? 17.520 -16.391 -15.067 1.00 68.19 183 ASN A O 1
ATOM 1517 N N . LYS A 1 184 ? 18.232 -16.430 -17.207 1.00 71.62 184 LYS A N 1
ATOM 1518 C CA . LYS A 1 184 ? 18.254 -17.892 -17.253 1.00 71.62 184 LYS A CA 1
ATOM 1519 C C . LYS A 1 184 ? 19.276 -18.393 -16.233 1.00 71.62 184 LYS A C 1
ATOM 1521 O O . LYS A 1 184 ? 20.345 -17.804 -16.053 1.00 71.62 184 LYS A O 1
ATOM 1526 N N . LYS A 1 185 ? 18.945 -19.483 -15.531 1.00 71.06 185 LYS A N 1
ATOM 1527 C CA . LYS A 1 185 ? 19.843 -20.094 -14.536 1.00 71.06 185 LYS A CA 1
ATOM 1528 C C . LYS A 1 185 ? 21.238 -20.294 -15.143 1.00 71.06 185 LYS A C 1
ATOM 1530 O O . LYS A 1 185 ? 21.386 -21.064 -16.084 1.00 71.06 185 LYS A O 1
ATOM 1535 N N . GLY A 1 186 ? 22.243 -19.631 -14.568 1.00 67.88 186 GLY A N 1
ATOM 1536 C CA . GLY A 1 186 ? 23.648 -19.735 -14.981 1.00 67.88 186 GLY A CA 1
ATOM 1537 C C . GLY A 1 186 ? 24.201 -18.522 -15.737 1.00 67.88 186 GLY A C 1
ATOM 1538 O O . GLY A 1 186 ? 25.420 -18.392 -15.825 1.00 67.88 186 GLY A O 1
ATOM 1539 N N . GLU A 1 187 ? 23.357 -17.602 -16.212 1.00 73.94 187 GLU A N 1
ATOM 1540 C CA . GLU A 1 187 ? 23.812 -16.354 -16.836 1.00 73.94 187 GLU A CA 1
ATOM 1541 C C . GLU A 1 187 ? 24.263 -15.350 -15.767 1.00 73.94 187 GLU A C 1
ATOM 1543 O O . GLU A 1 187 ? 23.469 -14.833 -14.977 1.00 73.94 187 GLU A O 1
ATOM 1548 N N . LYS A 1 188 ? 25.567 -15.063 -15.738 1.00 71.06 188 LYS A N 1
ATOM 1549 C CA . LYS A 1 188 ? 26.127 -13.960 -14.954 1.00 71.06 188 LYS A CA 1
ATOM 1550 C C . LYS A 1 188 ? 26.185 -12.723 -15.845 1.00 71.06 188 LYS A C 1
ATOM 1552 O O . LYS A 1 188 ? 27.033 -12.657 -16.729 1.00 71.06 188 LYS A O 1
ATOM 1557 N N . ARG A 1 189 ? 25.302 -11.748 -15.613 1.00 72.69 189 ARG A N 1
ATOM 1558 C CA . ARG A 1 189 ? 25.487 -10.401 -16.172 1.00 72.69 189 ARG A CA 1
ATOM 1559 C C . ARG A 1 189 ? 26.558 -9.674 -15.369 1.00 72.69 189 ARG A C 1
ATOM 1561 O O . ARG A 1 189 ? 26.576 -9.771 -14.139 1.00 72.69 189 ARG A O 1
ATOM 1568 N N . ASP A 1 190 ? 27.428 -8.944 -16.057 1.00 81.94 190 ASP A N 1
ATOM 1569 C CA . ASP A 1 190 ? 28.263 -7.953 -15.391 1.00 81.94 190 ASP A CA 1
ATOM 1570 C C . ASP A 1 190 ? 27.356 -6.857 -14.816 1.00 81.94 190 ASP A C 1
ATOM 1572 O O . ASP A 1 190 ? 26.508 -6.301 -15.511 1.00 81.94 190 ASP A O 1
ATOM 1576 N N . THR A 1 191 ? 27.508 -6.596 -13.519 1.00 85.00 191 THR A N 1
ATOM 1577 C CA . THR A 1 191 ? 26.718 -5.597 -12.790 1.00 85.00 191 THR A CA 1
ATOM 1578 C C . THR A 1 191 ? 27.547 -4.382 -12.393 1.00 85.00 191 THR A C 1
ATOM 1580 O O . THR A 1 191 ? 26.987 -3.479 -11.780 1.00 85.00 191 THR A O 1
ATOM 1583 N N . SER A 1 192 ? 28.851 -4.336 -12.712 1.00 89.88 192 SER A N 1
ATOM 1584 C CA . SER A 1 192 ? 29.715 -3.209 -12.329 1.00 89.88 192 SER A CA 1
ATOM 1585 C C . SER A 1 192 ? 29.248 -1.924 -13.001 1.00 89.88 192 SER A C 1
ATOM 1587 O O . SER A 1 192 ? 28.840 -0.989 -12.316 1.00 89.88 192 SER A O 1
ATOM 1589 N N . LYS A 1 193 ? 29.174 -1.927 -14.340 1.00 89.44 193 LYS A N 1
ATOM 1590 C CA . LYS A 1 193 ? 28.759 -0.753 -15.116 1.00 89.44 193 LYS A CA 1
ATOM 1591 C C . LYS A 1 193 ? 27.331 -0.282 -14.775 1.00 89.44 193 LYS A C 1
ATOM 1593 O O . LYS A 1 193 ? 27.180 0.900 -14.483 1.00 89.44 193 LYS A O 1
ATOM 1598 N N . PRO A 1 194 ? 26.294 -1.151 -14.718 1.00 90.88 194 PRO A N 1
ATOM 1599 C CA . PRO A 1 194 ? 24.966 -0.738 -14.253 1.00 90.88 194 PRO A CA 1
ATOM 1600 C C . PRO A 1 194 ? 24.971 -0.075 -12.871 1.00 90.88 194 PRO A C 1
ATOM 1602 O O . PRO A 1 194 ? 24.363 0.974 -12.684 1.00 90.88 194 PRO A O 1
ATOM 1605 N N . LYS A 1 195 ? 25.702 -0.637 -11.898 1.00 90.50 195 LYS A N 1
ATOM 1606 C CA . LYS A 1 195 ? 25.786 -0.056 -10.549 1.00 90.50 195 LYS A CA 1
ATOM 1607 C C . LYS A 1 195 ? 26.457 1.312 -10.545 1.00 90.50 195 LYS A C 1
ATOM 1609 O O . LYS A 1 195 ? 26.004 2.189 -9.820 1.00 90.50 195 LYS A O 1
ATOM 1614 N N . GLU A 1 196 ? 27.521 1.489 -11.323 1.00 92.38 196 GLU A N 1
ATOM 1615 C CA . GLU A 1 196 ? 28.213 2.774 -11.461 1.00 92.38 196 GLU A CA 1
ATOM 1616 C C . GLU A 1 196 ? 27.281 3.850 -12.034 1.00 92.38 196 GLU A C 1
ATOM 1618 O O . GLU A 1 196 ? 27.195 4.939 -11.469 1.00 92.38 196 GLU A O 1
ATOM 1623 N N . LEU A 1 197 ? 26.512 3.519 -13.078 1.00 92.75 197 LEU A N 1
ATOM 1624 C CA . LEU A 1 197 ? 25.523 4.426 -13.671 1.00 92.75 197 LEU A CA 1
ATOM 1625 C C . LEU A 1 197 ? 24.422 4.804 -12.670 1.00 92.75 197 LEU A C 1
ATOM 1627 O O . LEU A 1 197 ? 24.150 5.986 -12.468 1.00 92.75 197 LEU A O 1
ATOM 1631 N N . LEU A 1 198 ? 23.821 3.818 -11.994 1.00 92.25 198 LEU A N 1
ATOM 1632 C CA . LEU A 1 198 ? 22.771 4.075 -11.003 1.00 92.25 198 LEU A CA 1
ATOM 1633 C C . LEU A 1 198 ? 23.282 4.897 -9.810 1.00 92.25 198 LEU A C 1
ATOM 1635 O O . LEU A 1 198 ? 22.545 5.734 -9.290 1.00 92.25 198 LEU A O 1
ATOM 1639 N N . HIS A 1 199 ? 24.532 4.690 -9.381 1.00 90.00 199 HIS A N 1
ATOM 1640 C CA . HIS A 1 199 ? 25.148 5.499 -8.328 1.00 90.00 199 HIS A CA 1
ATOM 1641 C C . HIS A 1 199 ? 25.373 6.948 -8.763 1.00 90.00 199 HIS A C 1
ATOM 1643 O O . HIS A 1 199 ? 25.056 7.848 -7.995 1.00 90.00 199 HIS A O 1
ATOM 1649 N N . ALA A 1 200 ? 25.852 7.190 -9.983 1.00 91.00 200 ALA A N 1
ATOM 1650 C CA . ALA A 1 200 ? 26.050 8.547 -10.489 1.00 91.00 200 ALA A CA 1
ATOM 1651 C C . ALA A 1 200 ? 24.726 9.330 -10.600 1.00 91.00 200 ALA A C 1
ATOM 1653 O O . ALA A 1 200 ? 24.668 10.506 -10.233 1.00 91.00 200 ALA A O 1
ATOM 1654 N N . VAL A 1 201 ? 23.637 8.673 -11.022 1.00 91.75 201 VAL A N 1
ATOM 1655 C CA . VAL A 1 201 ? 22.294 9.282 -10.995 1.00 91.75 201 VAL A CA 1
ATOM 1656 C C . VAL A 1 201 ? 21.846 9.554 -9.560 1.00 91.75 201 VAL A C 1
ATOM 1658 O O . VAL A 1 201 ? 21.353 10.639 -9.265 1.00 91.75 201 VAL A O 1
ATOM 1661 N N . PHE A 1 202 ? 22.044 8.599 -8.648 1.00 89.50 202 PHE A N 1
ATOM 1662 C CA . PHE A 1 202 ? 21.693 8.772 -7.239 1.00 89.50 202 PHE A CA 1
ATOM 1663 C C . PHE A 1 202 ? 22.430 9.952 -6.592 1.00 89.50 202 PHE A C 1
ATOM 1665 O O . PHE A 1 202 ? 21.796 10.769 -5.930 1.00 89.50 202 PHE A O 1
ATOM 1672 N N . ASP A 1 203 ? 23.744 10.062 -6.794 1.00 88.31 203 ASP A N 1
ATOM 1673 C CA . ASP A 1 203 ? 24.549 11.155 -6.245 1.00 88.31 203 ASP A CA 1
ATOM 1674 C C . ASP A 1 203 ? 24.088 12.507 -6.825 1.00 88.31 203 ASP A C 1
ATOM 1676 O O . ASP A 1 203 ? 23.900 13.461 -6.076 1.00 88.31 203 ASP A O 1
ATOM 1680 N N . THR A 1 204 ? 23.750 12.560 -8.120 1.00 89.44 204 THR A N 1
ATOM 1681 C CA . THR A 1 204 ? 23.170 13.759 -8.761 1.00 89.44 204 THR A CA 1
ATOM 1682 C C . THR A 1 204 ? 21.852 14.190 -8.107 1.00 89.44 204 THR A C 1
ATOM 1684 O O . THR A 1 204 ? 21.665 15.372 -7.821 1.00 89.44 204 THR A O 1
ATOM 1687 N N . ILE A 1 205 ? 20.953 13.239 -7.826 1.00 88.50 205 ILE A N 1
ATOM 1688 C CA . ILE A 1 205 ? 19.666 13.501 -7.157 1.00 88.50 205 ILE A CA 1
ATOM 1689 C C . ILE A 1 205 ? 19.869 13.979 -5.713 1.00 88.50 205 ILE A C 1
ATOM 1691 O O . ILE A 1 205 ? 19.083 14.773 -5.204 1.00 88.50 205 ILE A O 1
ATOM 1695 N N . MET A 1 206 ? 20.891 13.467 -5.027 1.00 83.50 206 MET A N 1
ATOM 1696 C CA . MET A 1 206 ? 21.158 13.805 -3.629 1.00 83.50 206 MET A CA 1
ATOM 1697 C C . MET A 1 206 ? 21.870 15.149 -3.457 1.00 83.50 206 MET A C 1
ATOM 1699 O O . MET A 1 206 ? 21.641 15.820 -2.448 1.00 83.50 206 MET A O 1
ATOM 1703 N N . ASP A 1 207 ? 22.727 15.525 -4.407 1.00 82.38 207 ASP A N 1
ATOM 1704 C CA . ASP A 1 207 ? 23.546 16.737 -4.334 1.00 82.38 207 ASP A CA 1
ATOM 1705 C C . ASP A 1 207 ? 22.842 17.974 -4.915 1.00 82.38 207 ASP A C 1
ATOM 1707 O O . ASP A 1 207 ? 23.195 19.104 -4.568 1.00 82.38 207 ASP A O 1
ATOM 1711 N N . GLN A 1 208 ? 21.839 17.786 -5.778 1.00 76.19 208 GLN A N 1
ATOM 1712 C CA . GLN A 1 208 ? 21.114 18.870 -6.443 1.00 76.19 208 GLN A CA 1
ATOM 1713 C C . GLN A 1 208 ? 19.622 18.839 -6.100 1.00 76.19 208 GLN A C 1
ATOM 1715 O O . GLN A 1 208 ? 19.034 17.781 -5.887 1.00 76.19 208 GLN A O 1
ATOM 1720 N N . ASN A 1 209 ? 18.975 20.008 -6.066 1.00 78.19 209 ASN A N 1
ATOM 1721 C CA . ASN A 1 209 ? 17.520 20.057 -5.948 1.00 78.19 209 ASN A CA 1
ATOM 1722 C C . ASN A 1 209 ? 16.892 19.725 -7.308 1.00 78.19 209 ASN A C 1
ATOM 1724 O O . ASN A 1 209 ? 16.776 20.594 -8.167 1.00 78.19 209 ASN A O 1
ATOM 1728 N N . VAL A 1 210 ? 16.533 18.457 -7.495 1.00 79.81 210 VAL A N 1
ATOM 1729 C CA . VAL A 1 210 ? 15.993 17.921 -8.754 1.00 79.81 210 VAL A CA 1
ATOM 1730 C C . VAL A 1 210 ? 14.488 17.639 -8.698 1.00 79.81 210 VAL A C 1
ATOM 1732 O O . VAL A 1 210 ? 13.977 16.929 -9.557 1.00 79.81 210 VAL A O 1
ATOM 1735 N N . ALA A 1 211 ? 13.782 18.142 -7.678 1.00 76.94 211 ALA A N 1
ATOM 1736 C CA . ALA A 1 211 ? 12.375 17.804 -7.433 1.00 76.94 211 ALA A CA 1
ATOM 1737 C C . ALA A 1 211 ? 11.455 18.123 -8.625 1.00 76.94 211 ALA A C 1
ATOM 1739 O O . ALA A 1 211 ? 10.539 17.353 -8.896 1.00 76.94 211 ALA A O 1
ATOM 1740 N N . ASP A 1 212 ? 11.760 19.201 -9.351 1.00 83.31 212 ASP A N 1
ATOM 1741 C CA . ASP A 1 212 ? 10.957 19.697 -10.475 1.00 83.31 212 ASP A CA 1
ATOM 1742 C C . ASP A 1 212 ? 11.560 19.336 -11.846 1.00 83.31 212 ASP A C 1
ATOM 1744 O O . ASP A 1 212 ? 11.118 19.841 -12.876 1.00 83.31 212 ASP A O 1
ATOM 1748 N N . LEU A 1 213 ? 12.601 18.494 -11.875 1.00 88.38 213 LEU A N 1
ATOM 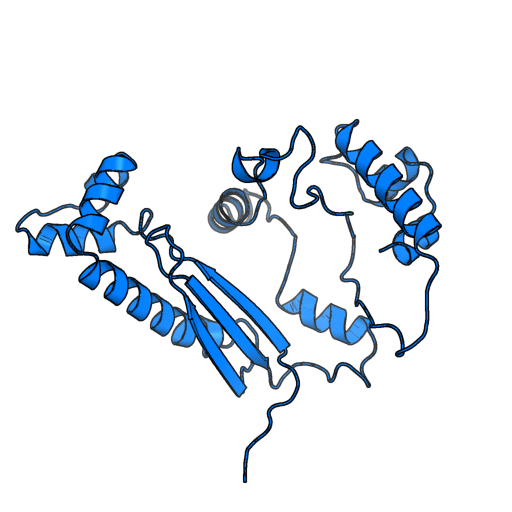1749 C CA . LEU A 1 213 ? 13.272 18.098 -13.112 1.00 88.38 213 LEU A CA 1
ATOM 1750 C C . LEU A 1 213 ? 12.688 16.806 -13.678 1.00 88.38 213 LEU A C 1
ATOM 1752 O O . LEU A 1 213 ? 12.425 15.834 -12.969 1.00 88.38 213 LEU A O 1
ATOM 1756 N N . THR A 1 214 ? 12.582 16.757 -15.000 1.00 90.50 214 THR A N 1
ATOM 1757 C CA . THR A 1 214 ? 12.279 15.531 -15.735 1.00 90.50 214 THR A CA 1
ATOM 1758 C C . THR A 1 214 ? 13.439 14.535 -15.645 1.00 90.50 214 THR A C 1
ATOM 1760 O O . THR A 1 214 ? 14.602 14.909 -15.473 1.00 90.50 214 THR A O 1
ATOM 1763 N N . LEU A 1 215 ? 13.157 13.243 -15.865 1.00 91.31 215 LEU A N 1
ATOM 1764 C CA . LEU A 1 215 ? 14.202 12.212 -15.923 1.00 91.31 215 LEU A CA 1
ATOM 1765 C C . LEU A 1 215 ? 15.310 12.581 -16.923 1.00 91.31 215 LEU A C 1
ATOM 1767 O O . LEU A 1 215 ? 16.493 12.435 -16.628 1.00 91.31 215 LEU A O 1
ATOM 1771 N N . LYS A 1 216 ? 14.944 13.117 -18.092 1.00 92.25 216 LYS A N 1
ATOM 1772 C CA . LYS A 1 216 ? 15.906 13.517 -19.126 1.00 92.25 216 LYS A CA 1
ATOM 1773 C C . LYS A 1 216 ? 16.846 14.629 -18.652 1.00 92.25 216 LYS A C 1
ATOM 1775 O O . LYS A 1 216 ? 18.036 14.594 -18.969 1.00 92.25 216 LYS A O 1
ATOM 1780 N N . GLU A 1 217 ? 16.341 15.596 -17.894 1.00 92.56 217 GLU A N 1
ATOM 1781 C CA . GLU A 1 217 ? 17.152 16.674 -17.318 1.00 92.56 217 GLU A CA 1
ATOM 1782 C C . GLU A 1 217 ? 18.093 16.140 -16.238 1.00 92.56 217 GLU A C 1
ATOM 1784 O O . GLU A 1 217 ? 19.286 16.439 -16.276 1.00 92.56 217 GLU A O 1
ATOM 1789 N N . VAL A 1 218 ? 17.606 15.263 -15.353 1.00 92.38 218 VAL A N 1
ATOM 1790 C CA . VAL A 1 218 ? 18.441 14.598 -14.335 1.00 92.38 218 VAL A CA 1
ATOM 1791 C C . VAL A 1 218 ? 19.571 13.793 -14.981 1.00 92.38 218 VAL A C 1
ATOM 1793 O O . VAL A 1 218 ? 20.724 13.894 -14.563 1.00 92.38 218 VAL A O 1
ATOM 1796 N N . LEU A 1 219 ? 19.277 13.030 -16.035 1.00 94.00 219 LEU A N 1
ATOM 1797 C CA . LEU A 1 219 ? 20.290 12.255 -16.756 1.00 94.00 219 LEU A CA 1
ATOM 1798 C C . LEU A 1 219 ? 21.293 13.144 -17.502 1.00 94.00 219 LEU A C 1
ATOM 1800 O O . LEU A 1 219 ? 22.475 12.809 -17.575 1.00 94.00 219 LEU A O 1
ATOM 1804 N N . THR A 1 220 ? 20.850 14.302 -17.998 1.00 93.81 220 THR A N 1
ATOM 1805 C CA . THR A 1 220 ? 21.740 15.301 -18.605 1.00 93.81 220 THR A CA 1
ATOM 1806 C C . THR A 1 220 ? 22.706 15.872 -17.564 1.00 93.81 220 THR A C 1
ATOM 1808 O O . THR A 1 220 ? 23.900 15.972 -17.837 1.00 93.81 220 THR A O 1
ATOM 1811 N N . LEU A 1 221 ? 22.222 16.175 -16.354 1.00 92.25 221 LEU A N 1
ATOM 1812 C CA . LEU A 1 221 ? 23.057 16.628 -15.235 1.00 92.25 221 LEU A CA 1
ATOM 1813 C C . LEU A 1 221 ? 24.058 15.557 -14.786 1.00 92.25 221 LEU A C 1
ATOM 1815 O O . LEU A 1 221 ? 25.206 15.878 -14.488 1.00 92.25 221 LEU A O 1
ATOM 1819 N N . ALA A 1 222 ? 23.641 14.290 -14.789 1.00 92.06 222 ALA A N 1
ATOM 1820 C CA . ALA A 1 222 ? 24.500 13.153 -14.469 1.00 92.06 222 ALA A CA 1
ATOM 1821 C C . ALA A 1 222 ? 25.457 12.762 -15.616 1.00 92.06 222 ALA A C 1
ATOM 1823 O O . ALA A 1 222 ? 26.315 11.901 -15.423 1.00 92.06 222 ALA A O 1
ATOM 1824 N N . ASN A 1 223 ? 25.324 13.376 -16.800 1.00 94.19 223 ASN A N 1
ATOM 1825 C CA . ASN A 1 223 ? 26.057 13.037 -18.022 1.00 94.19 223 ASN A CA 1
ATOM 1826 C C . ASN A 1 223 ? 25.908 11.552 -18.428 1.00 94.19 223 ASN A C 1
ATOM 1828 O O . ASN A 1 223 ? 26.883 10.887 -18.786 1.00 94.19 223 ASN A O 1
ATOM 1832 N N . ILE A 1 224 ? 24.681 11.024 -18.350 1.00 94.62 224 ILE A N 1
ATOM 1833 C CA . ILE A 1 224 ? 24.353 9.624 -18.655 1.00 94.62 224 ILE A CA 1
ATOM 1834 C C . ILE A 1 224 ? 23.344 9.555 -19.813 1.00 94.62 224 ILE A C 1
ATOM 1836 O O . ILE A 1 224 ? 22.280 10.168 -19.731 1.00 94.62 224 ILE A O 1
ATOM 1840 N N . PRO A 1 225 ? 23.625 8.794 -20.890 1.00 94.56 225 PRO A N 1
ATOM 1841 C CA . PRO A 1 225 ? 22.648 8.544 -21.946 1.00 94.56 225 PRO A CA 1
ATOM 1842 C C . PRO A 1 225 ? 21.416 7.787 -21.431 1.00 94.56 225 PRO A C 1
ATOM 1844 O O . PRO A 1 225 ? 21.534 6.869 -20.620 1.00 94.56 225 PRO A O 1
ATOM 1847 N N . TYR A 1 226 ? 20.236 8.123 -21.958 1.00 92.38 226 TYR A N 1
ATOM 1848 C CA . TYR A 1 226 ? 18.972 7.493 -21.558 1.00 92.38 226 TYR A CA 1
ATOM 1849 C C . TYR A 1 226 ? 18.985 5.969 -21.740 1.00 92.38 226 TYR A C 1
ATOM 1851 O O . TYR A 1 226 ? 18.642 5.243 -20.814 1.00 92.38 226 TYR A O 1
ATOM 1859 N N . ASP A 1 227 ? 19.450 5.473 -22.889 1.00 91.38 227 ASP A N 1
ATOM 1860 C CA . ASP A 1 227 ? 19.467 4.031 -23.171 1.00 91.38 227 ASP A CA 1
ATOM 1861 C C . ASP A 1 227 ? 20.399 3.256 -22.225 1.00 91.38 227 ASP A C 1
ATOM 1863 O O . ASP A 1 227 ? 20.059 2.160 -21.779 1.00 91.38 227 ASP A O 1
ATOM 1867 N N . ASP A 1 228 ? 21.541 3.850 -21.860 1.00 91.94 228 ASP A N 1
ATOM 1868 C CA . ASP A 1 228 ? 22.476 3.273 -20.888 1.00 91.94 228 ASP A CA 1
ATOM 1869 C C . ASP A 1 228 ? 21.851 3.217 -19.487 1.00 91.94 228 ASP A C 1
ATOM 1871 O O . ASP A 1 228 ? 22.045 2.241 -18.759 1.00 91.94 228 ASP A O 1
ATOM 1875 N N . TYR A 1 229 ? 21.085 4.245 -19.115 1.00 93.56 229 TYR A N 1
ATOM 1876 C CA . TYR A 1 229 ? 20.363 4.288 -17.848 1.00 93.56 229 TYR A CA 1
ATOM 1877 C C . TYR A 1 229 ? 19.240 3.252 -17.785 1.00 93.56 229 TYR A C 1
ATOM 1879 O O . TYR A 1 229 ? 19.159 2.493 -16.824 1.00 93.56 229 TYR A O 1
ATOM 1887 N N . ILE A 1 230 ? 18.409 3.175 -18.826 1.00 89.50 230 ILE A N 1
ATOM 1888 C CA . ILE A 1 230 ? 17.325 2.193 -18.916 1.00 89.50 230 ILE A CA 1
ATOM 1889 C C . ILE A 1 230 ? 17.867 0.765 -18.906 1.00 89.50 230 ILE A C 1
ATOM 1891 O O . ILE A 1 230 ? 17.273 -0.099 -18.272 1.00 89.50 230 ILE A O 1
ATOM 1895 N N . TYR A 1 231 ? 18.997 0.505 -19.566 1.00 86.56 231 TYR A N 1
ATOM 1896 C CA . T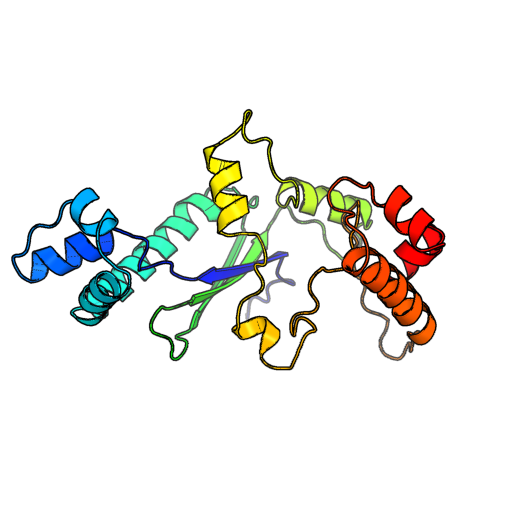YR A 1 231 ? 19.661 -0.796 -19.489 1.00 86.56 231 TYR A CA 1
ATOM 1897 C C . TYR A 1 231 ? 20.190 -1.112 -18.078 1.00 86.56 231 TYR A C 1
ATOM 1899 O O . TYR A 1 231 ? 20.345 -2.282 -17.721 1.00 86.56 231 TYR A O 1
ATOM 1907 N N . ALA A 1 232 ? 20.516 -0.082 -17.290 1.00 89.25 232 ALA A N 1
ATOM 1908 C CA . ALA A 1 232 ? 21.035 -0.235 -15.938 1.00 89.25 232 ALA A CA 1
ATOM 1909 C C . ALA A 1 232 ? 19.953 -0.496 -14.874 1.00 89.25 232 ALA A C 1
ATOM 1911 O O . ALA A 1 232 ? 20.304 -1.054 -13.830 1.00 89.25 232 ALA A O 1
ATOM 1912 N N . LEU A 1 233 ? 18.698 -0.092 -15.121 1.00 87.00 233 LEU A N 1
ATOM 1913 C CA . LEU A 1 233 ? 17.530 -0.370 -14.267 1.00 87.00 233 LEU A CA 1
ATOM 1914 C C . LEU A 1 233 ? 17.224 -1.877 -14.190 1.00 87.00 233 LEU A C 1
ATOM 1916 O O . LEU A 1 233 ? 16.982 -2.348 -13.053 1.00 87.00 233 LEU A O 1
#

Sequence (233 aa):
MIKQLRPFTWFLTLSAADLRYPETISIIADQFNVKLEKEDVENMSWDERCSWIRKNPITAARQFDYRVQQFIRLVIKGGVLGNISDYYYRVEFQQRGSPHIHMVLWSSDAPDFEPANEQVIADFVDSYISCNLPEEEDDEELYSLVNSLQRHVHSHTCRKTGKKCRFGYPRPPSDRTVICRVNKKGEKRDTSKPKELLHAVFDTIMDQNVADLTLKEVLTLANIPYDDYIYAL

Foldseek 3Di:
DDDDDDDFDDKDKFWDPQLQDLVLLQVLCVVVVHHDDSVNSVPDDSVVSVVSCVSCVPSSVVVVVVVVVVCCVCCVPVQLLHAWPDKDKDWDDDPPRTIMIIMTTHHPPADDPVPDDPVSNQVSCCVRDDPDQDDCVVPVPSNVCCVPPVDDDDDCVQCVPHDAGVVRPPAQDDPTDDDDDDDDPPDDDDLPQLVVLRVLLVVLVVVDVCVPPDPVVSCVSSVHDPVSNSVSD

Secondary structure (DSSP, 8-state):
--------SEEEEEE--GGG-HHHHHHHHHTTT----HHHHHTS-HHHHHHHHHH-HHHHHHHHHHHHHHHIIIIITTTTTS-EEEEEEEEEE-TTSSEEEEEEEEESSSPPTTTS-HHHHHHHHHTT---PPPPTTT-HHHHHHHHHHTS----HHHHTTSSS-TT-PSPPP-SS----PPPPTT-----HHHHHHHHHHHHHHHHS--TT--HHHHHHHTT--HHHHHHH-

InterPro domains:
  IPR025476 Helitron helicase-like domain [PF14214] (1-105)